Protein AF-A0A3R6J0U9-F1 (afdb_monomer_lite)

Structure (mmCIF, N/CA/C/O backbone):
data_AF-A0A3R6J0U9-F1
#
_entry.id   AF-A0A3R6J0U9-F1
#
loop_
_atom_site.group_PDB
_atom_site.id
_atom_site.type_symbol
_atom_site.label_atom_id
_atom_site.label_alt_id
_atom_site.label_comp_id
_atom_site.label_asym_id
_atom_site.label_entity_id
_atom_site.label_seq_id
_atom_site.pdbx_PDB_ins_code
_atom_site.Cartn_x
_atom_site.Cartn_y
_atom_site.Cartn_z
_atom_site.occupancy
_atom_site.B_iso_or_equiv
_atom_site.auth_seq_id
_atom_site.auth_comp_id
_atom_site.auth_asym_id
_atom_site.auth_atom_id
_atom_site.pdbx_PDB_model_num
ATOM 1 N N . MET A 1 1 ? -16.972 -3.229 -8.859 1.00 44.25 1 MET A N 1
ATOM 2 C CA . MET A 1 1 ? -17.682 -2.062 -8.278 1.00 44.25 1 MET A CA 1
ATOM 3 C C . MET A 1 1 ? -17.478 -0.786 -9.097 1.00 44.25 1 MET A C 1
ATOM 5 O O . MET A 1 1 ? -18.470 -0.113 -9.334 1.00 44.25 1 MET A O 1
ATOM 9 N N . SER A 1 2 ? -16.279 -0.508 -9.632 1.00 37.81 2 SER A N 1
ATOM 10 C CA . SER A 1 2 ? -16.038 0.587 -10.601 1.00 37.81 2 SER A CA 1
ATOM 11 C C . SER A 1 2 ? -16.899 0.498 -11.873 1.00 37.81 2 SER A C 1
ATOM 13 O O . SER A 1 2 ? -17.397 1.506 -12.358 1.00 37.81 2 SER A O 1
ATOM 15 N N . GLN A 1 3 ? -17.166 -0.720 -12.356 1.00 34.78 3 GLN A N 1
ATOM 16 C CA . GLN A 1 3 ? -18.045 -0.988 -13.507 1.00 34.78 3 GLN A CA 1
ATOM 17 C C . GLN A 1 3 ? -19.517 -0.573 -13.308 1.00 34.78 3 GLN A C 1
ATOM 19 O O . GLN A 1 3 ? -20.254 -0.496 -14.283 1.00 34.78 3 GLN A O 1
ATOM 24 N N . PHE A 1 4 ? -19.950 -0.288 -12.074 1.00 48.56 4 PHE A N 1
ATOM 25 C CA . PHE A 1 4 ? -21.315 0.166 -11.771 1.00 48.56 4 PHE A CA 1
ATOM 26 C C . PHE A 1 4 ? -21.389 1.665 -11.437 1.00 48.56 4 PHE A C 1
ATOM 28 O O . PHE A 1 4 ? -22.401 2.120 -10.913 1.00 48.56 4 PHE A O 1
ATOM 35 N N . GLY A 1 5 ? -20.322 2.436 -11.683 1.00 40.81 5 GLY A N 1
ATOM 36 C CA . GLY A 1 5 ? -20.310 3.887 -11.447 1.00 40.81 5 GLY A CA 1
ATOM 37 C C . GLY A 1 5 ? -20.308 4.308 -9.972 1.00 40.81 5 GLY A C 1
ATOM 38 O O . GLY A 1 5 ? -20.318 5.501 -9.674 1.00 40.81 5 GLY A O 1
ATOM 39 N N . TYR A 1 6 ? -20.249 3.358 -9.035 1.00 47.09 6 TYR A N 1
ATOM 40 C CA . TYR A 1 6 ? -19.996 3.647 -7.628 1.00 47.09 6 TYR A CA 1
ATOM 41 C C . TYR A 1 6 ? -18.494 3.844 -7.428 1.00 47.09 6 TYR A C 1
ATOM 43 O O . TYR A 1 6 ? -17.765 2.897 -7.129 1.00 47.09 6 TYR A O 1
ATOM 51 N N . ASN A 1 7 ? -18.030 5.080 -7.608 1.00 56.06 7 ASN A N 1
ATOM 52 C CA . ASN A 1 7 ? -16.741 5.487 -7.068 1.00 56.06 7 ASN A CA 1
ATOM 53 C C . ASN A 1 7 ? -16.866 5.507 -5.548 1.00 56.06 7 ASN A C 1
ATOM 55 O O . ASN A 1 7 ? -17.702 6.221 -4.991 1.00 56.06 7 ASN A O 1
ATOM 59 N N . ASP A 1 8 ? -16.060 4.682 -4.891 1.00 60.03 8 ASP A N 1
ATOM 60 C CA . ASP A 1 8 ? -15.949 4.674 -3.444 1.00 60.03 8 ASP A CA 1
ATOM 61 C C . ASP A 1 8 ? -15.579 6.090 -2.986 1.00 60.03 8 ASP A C 1
ATOM 63 O O . ASP A 1 8 ? -14.546 6.630 -3.390 1.00 60.03 8 ASP A O 1
ATOM 67 N N . CYS A 1 9 ? -16.453 6.761 -2.232 1.00 76.31 9 CYS A N 1
ATOM 68 C CA . CYS A 1 9 ? -16.123 8.099 -1.763 1.00 76.31 9 CYS A CA 1
ATOM 69 C C . CYS A 1 9 ? -14.994 7.991 -0.732 1.00 76.31 9 CYS A C 1
ATOM 71 O O . CYS A 1 9 ? -14.941 7.039 0.049 1.00 76.31 9 CYS A O 1
ATOM 73 N N . LYS A 1 10 ? -14.096 8.980 -0.689 1.00 74.19 10 LYS A N 1
ATOM 74 C CA . LYS A 1 10 ? -12.968 8.986 0.257 1.00 74.19 10 LYS A CA 1
ATOM 75 C C . LYS A 1 10 ? -13.396 8.745 1.704 1.00 74.19 10 LYS A C 1
ATOM 77 O O . LYS A 1 10 ? -12.688 8.094 2.461 1.00 74.19 10 LYS A O 1
ATOM 82 N N . GLN A 1 11 ? -14.562 9.265 2.079 1.00 79.50 11 GLN A N 1
ATOM 83 C CA . GLN A 1 11 ? -15.136 9.093 3.407 1.00 79.50 11 GLN A CA 1
ATOM 84 C C . GLN A 1 11 ? -15.485 7.628 3.687 1.00 79.50 11 GLN A C 1
ATOM 86 O O . GLN A 1 11 ? -15.250 7.153 4.795 1.00 79.50 11 GLN A O 1
ATOM 91 N N . ARG A 1 12 ? -16.024 6.905 2.696 1.00 79.56 12 ARG A N 1
ATOM 92 C CA . ARG A 1 12 ? -16.327 5.478 2.828 1.00 79.56 12 ARG A CA 1
ATOM 93 C C . ARG A 1 12 ? -15.046 4.657 2.902 1.00 79.56 12 ARG A C 1
ATOM 95 O O . ARG A 1 12 ? -14.965 3.823 3.795 1.00 79.56 12 ARG A O 1
ATOM 102 N N . LEU A 1 13 ? -14.059 4.923 2.043 1.00 81.44 13 LEU A N 1
ATOM 103 C CA . LEU A 1 13 ? -12.762 4.238 2.095 1.00 81.44 13 LEU A CA 1
ATOM 104 C C . LEU A 1 13 ? -12.111 4.402 3.477 1.00 81.44 13 LEU A C 1
ATOM 106 O O . LEU A 1 13 ? -11.845 3.413 4.151 1.00 81.44 13 LEU A O 1
ATOM 110 N N . ALA A 1 14 ? -11.995 5.644 3.960 1.00 82.12 14 ALA A N 1
ATOM 111 C CA . ALA A 1 14 ? -11.441 5.931 5.282 1.00 82.12 14 ALA A CA 1
ATOM 112 C C . ALA A 1 14 ? -12.235 5.259 6.418 1.00 82.12 14 ALA A C 1
ATOM 114 O O . ALA A 1 14 ? -11.645 4.749 7.368 1.00 82.12 14 ALA A O 1
ATOM 115 N N . TYR A 1 15 ? -13.570 5.230 6.330 1.00 84.44 15 TYR A N 1
ATOM 116 C CA . TYR A 1 15 ? -14.406 4.527 7.304 1.00 84.44 15 TYR A CA 1
ATOM 117 C C . TYR A 1 15 ? -14.155 3.016 7.293 1.00 84.44 15 TYR A C 1
ATOM 119 O O . TYR A 1 15 ? -14.030 2.415 8.359 1.00 84.44 15 TYR A O 1
ATOM 127 N N . VAL A 1 16 ? -14.086 2.402 6.109 1.00 85.69 16 VAL A N 1
ATOM 128 C CA . VAL A 1 16 ? -13.837 0.964 5.956 1.00 85.69 16 VAL A CA 1
ATOM 129 C C . VAL A 1 16 ? -12.460 0.610 6.505 1.00 85.69 16 VAL A C 1
ATOM 131 O O . VAL A 1 16 ? -12.367 -0.300 7.325 1.00 85.69 16 VAL A O 1
ATOM 134 N N . ASP A 1 17 ? -11.420 1.357 6.144 1.00 85.62 17 ASP A N 1
ATOM 135 C CA . ASP A 1 17 ? -10.056 1.113 6.618 1.00 85.62 17 ASP A CA 1
ATOM 136 C C . ASP A 1 17 ? -9.948 1.279 8.137 1.00 85.62 17 ASP A C 1
ATOM 138 O O . ASP A 1 17 ? -9.367 0.434 8.824 1.00 85.62 17 ASP A O 1
ATOM 142 N N . PHE A 1 18 ? -10.579 2.316 8.696 1.00 88.38 18 PHE A N 1
ATOM 143 C CA . PHE A 1 18 ? -10.626 2.517 10.142 1.00 88.38 18 PHE A CA 1
ATOM 144 C C . PHE A 1 18 ? -11.424 1.415 10.854 1.00 88.38 18 PHE A C 1
ATOM 146 O O . PHE A 1 18 ? -11.027 0.950 11.920 1.00 88.38 18 PHE A O 1
ATOM 153 N N . PHE A 1 19 ? -12.534 0.952 10.272 1.00 86.56 19 PHE A N 1
ATOM 154 C CA . PHE A 1 19 ? -13.312 -0.162 10.813 1.00 86.56 19 PHE A CA 1
ATOM 155 C C . PHE A 1 19 ? -12.517 -1.472 10.784 1.00 86.56 19 PHE A C 1
ATOM 157 O O . PHE A 1 19 ? -12.511 -2.214 11.765 1.00 86.56 19 PHE A O 1
ATOM 164 N N . LEU A 1 20 ? -11.807 -1.755 9.692 1.00 87.94 20 LEU A N 1
ATOM 165 C CA . LEU A 1 20 ? -10.932 -2.922 9.593 1.00 87.94 20 LEU A CA 1
ATOM 166 C C . LEU A 1 20 ? -9.797 -2.848 10.618 1.00 87.94 20 LEU A C 1
ATOM 168 O O . LEU A 1 20 ? -9.537 -3.837 11.306 1.00 87.94 20 LEU A O 1
ATOM 172 N N . ALA A 1 21 ? -9.184 -1.676 10.795 1.00 89.94 21 ALA A N 1
ATOM 173 C CA . ALA A 1 21 ? -8.205 -1.438 11.850 1.00 89.94 21 ALA A CA 1
ATOM 174 C C . ALA A 1 21 ? -8.805 -1.655 13.250 1.00 89.94 21 ALA A C 1
ATOM 176 O O . ALA A 1 21 ? -8.177 -2.298 14.091 1.00 89.94 21 ALA A O 1
ATOM 177 N N . PHE A 1 22 ? -10.045 -1.211 13.489 1.00 89.31 22 PHE A N 1
ATOM 178 C CA . PHE A 1 22 ? -10.747 -1.431 14.756 1.00 89.31 22 PHE A CA 1
ATOM 179 C C . PHE A 1 22 ? -10.958 -2.921 15.011 1.00 89.31 22 PHE A C 1
ATOM 181 O O . PHE A 1 22 ? -10.690 -3.403 16.108 1.00 89.31 22 PHE A O 1
ATOM 188 N N . MET A 1 23 ? -11.395 -3.670 13.999 1.00 86.94 23 MET A N 1
ATOM 189 C CA . MET A 1 23 ? -11.595 -5.115 14.110 1.00 86.94 23 MET A CA 1
ATOM 190 C C . MET A 1 23 ? -10.267 -5.866 14.294 1.00 86.94 23 MET A C 1
ATOM 192 O O . MET A 1 23 ? -10.229 -6.873 15.001 1.00 86.94 23 MET A O 1
ATOM 196 N N . ASN A 1 24 ? -9.174 -5.384 13.696 1.00 88.06 24 ASN A N 1
ATOM 197 C CA . ASN A 1 24 ? -7.826 -5.914 13.916 1.00 88.06 24 ASN A CA 1
ATOM 198 C C . ASN A 1 24 ? -7.306 -5.617 15.325 1.00 88.06 24 ASN A C 1
ATOM 200 O O . ASN A 1 24 ? -6.656 -6.473 15.911 1.00 88.06 24 ASN A O 1
ATOM 204 N N . PHE A 1 25 ? -7.612 -4.448 15.889 1.00 90.19 25 PHE A N 1
ATOM 205 C CA . PHE A 1 25 ? -7.261 -4.116 17.268 1.00 90.19 25 PHE A CA 1
ATOM 206 C C . PHE A 1 25 ? -8.118 -4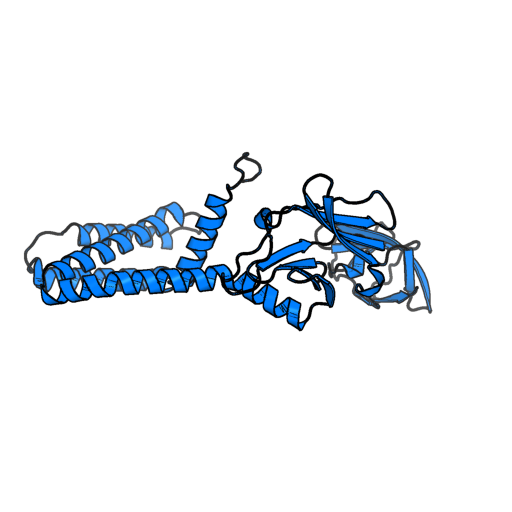.909 18.272 1.00 90.19 25 PHE A C 1
ATOM 208 O O . PHE A 1 25 ? -7.603 -5.568 19.175 1.00 90.19 25 PHE A O 1
ATOM 215 N N . MET A 1 26 ? -9.439 -4.923 18.079 1.00 86.25 26 MET A N 1
ATOM 216 C CA . MET A 1 26 ? -10.407 -5.632 18.919 1.00 86.25 26 MET A CA 1
ATOM 217 C C . MET A 1 26 ? -10.639 -7.070 18.439 1.00 86.25 26 MET A C 1
ATOM 219 O O . MET A 1 26 ? -11.776 -7.487 18.205 1.00 86.25 26 MET A O 1
ATOM 223 N N . ILE A 1 27 ? -9.563 -7.860 18.350 1.00 83.31 27 ILE A N 1
ATOM 224 C CA . ILE A 1 27 ? -9.590 -9.259 17.871 1.00 83.31 27 ILE A CA 1
ATOM 225 C C . ILE A 1 27 ? -10.647 -10.095 18.603 1.00 83.31 27 ILE A C 1
ATOM 227 O O . ILE A 1 27 ? -11.275 -10.960 18.004 1.00 83.31 27 ILE A O 1
ATOM 231 N N . ILE A 1 28 ? -10.905 -9.804 19.880 1.00 77.75 28 ILE A N 1
ATOM 232 C CA . ILE A 1 28 ? -11.935 -10.468 20.693 1.00 77.75 28 ILE A CA 1
ATOM 233 C C . ILE A 1 28 ? -13.314 -10.442 20.017 1.00 77.75 28 ILE A C 1
ATOM 235 O O . ILE A 1 28 ? -14.016 -11.452 20.033 1.00 77.75 28 ILE A O 1
ATOM 239 N N . PHE A 1 29 ? -13.693 -9.334 19.373 1.00 75.25 29 PHE A N 1
ATOM 240 C CA . PHE A 1 29 ? -14.966 -9.241 18.655 1.00 75.25 29 PHE A CA 1
ATOM 241 C C . PHE A 1 29 ? -14.975 -10.036 17.347 1.00 75.25 29 PHE A C 1
ATOM 243 O O . PHE A 1 29 ? -16.038 -10.249 16.782 1.00 75.25 29 PHE A O 1
ATOM 250 N N . ARG A 1 30 ? -13.832 -10.526 16.863 1.00 77.06 30 ARG A N 1
ATOM 251 C CA . ARG A 1 30 ? -13.755 -11.420 15.696 1.00 77.06 30 ARG A CA 1
ATOM 252 C C . ARG A 1 30 ? -13.889 -12.894 16.058 1.00 77.06 30 ARG A C 1
ATOM 254 O O . ARG A 1 30 ? -13.873 -13.721 15.156 1.00 77.06 30 ARG A O 1
ATOM 261 N N . ILE A 1 31 ? -13.994 -13.227 17.346 1.00 86.50 31 ILE A N 1
ATOM 262 C CA . ILE A 1 31 ? -14.001 -14.601 17.852 1.00 86.50 31 ILE A CA 1
ATOM 263 C C . ILE A 1 31 ? -15.428 -14.961 18.305 1.00 86.50 31 ILE A C 1
ATOM 265 O O . ILE A 1 31 ? -15.817 -14.647 19.435 1.00 86.50 31 ILE A O 1
ATOM 269 N N . PRO A 1 32 ? -16.236 -15.639 17.467 1.00 84.12 32 PRO A N 1
ATOM 270 C CA . PRO A 1 32 ? -17.671 -15.782 17.718 1.00 84.12 32 PRO A CA 1
ATOM 271 C C . PRO A 1 32 ? -17.976 -16.602 18.970 1.00 84.12 32 PRO A C 1
ATOM 273 O O . PRO A 1 32 ? -18.829 -16.221 19.767 1.00 84.12 32 PRO A O 1
ATOM 276 N N . TRP A 1 33 ? -17.249 -17.700 19.201 1.00 87.44 33 TRP A N 1
ATOM 277 C CA . TRP A 1 33 ? -17.447 -18.558 20.378 1.00 87.44 33 TRP A CA 1
ATOM 278 C C . TRP A 1 33 ? -17.155 -17.833 21.695 1.00 87.44 33 TRP A C 1
ATOM 280 O O . TRP A 1 33 ? -17.815 -18.093 22.704 1.00 87.44 33 TRP A O 1
ATOM 290 N N . LEU A 1 34 ? -16.213 -16.887 21.688 1.00 90.19 34 LEU A N 1
ATOM 291 C CA . LEU A 1 34 ? -15.934 -16.048 22.848 1.00 90.19 34 LEU A CA 1
ATOM 292 C C . LEU A 1 34 ? -17.112 -15.105 23.117 1.00 90.19 34 LEU A C 1
ATOM 294 O O . LEU A 1 34 ? -17.556 -15.007 24.258 1.00 90.19 34 LEU A O 1
ATOM 298 N N . MET A 1 35 ? -17.685 -14.491 22.077 1.00 91.44 35 MET A N 1
ATOM 299 C CA . MET A 1 35 ? -18.889 -13.661 22.212 1.00 91.44 35 MET A CA 1
ATOM 300 C C . MET A 1 35 ? -20.094 -14.466 22.710 1.00 91.44 35 MET A C 1
ATOM 302 O O . MET A 1 35 ? -20.782 -14.021 23.627 1.00 91.44 35 MET A O 1
ATOM 306 N N . PHE A 1 36 ? -20.320 -15.673 22.182 1.00 94.06 36 PHE A N 1
ATOM 307 C CA . PHE A 1 36 ? -21.360 -16.575 22.687 1.00 94.06 36 PHE A CA 1
ATOM 308 C C . PHE A 1 36 ? -21.157 -16.906 24.170 1.00 94.06 36 PHE A C 1
ATOM 310 O O . PHE A 1 36 ? -22.101 -16.823 24.954 1.00 94.06 36 PHE A O 1
ATOM 317 N N . THR A 1 37 ? -19.925 -17.227 24.570 1.00 93.56 37 THR A N 1
ATOM 318 C CA . THR A 1 37 ? -19.591 -17.545 25.966 1.00 93.56 37 THR A CA 1
ATOM 319 C C . THR A 1 37 ? -19.849 -16.352 26.886 1.00 93.56 37 THR A C 1
ATOM 321 O O . THR A 1 37 ? -20.503 -16.499 27.917 1.00 93.56 37 THR A O 1
ATOM 324 N N . VAL A 1 38 ? -19.392 -15.155 26.505 1.00 92.75 38 VAL A N 1
ATOM 325 C CA . VAL A 1 38 ? -19.599 -13.928 27.291 1.00 92.75 38 VAL A CA 1
ATOM 326 C C . VAL A 1 38 ? -21.087 -13.596 27.410 1.00 92.75 38 VAL A C 1
ATOM 328 O O . VAL A 1 38 ? -21.564 -13.334 28.514 1.00 92.75 38 VAL A O 1
ATOM 331 N N . ALA A 1 39 ? -21.837 -13.652 26.305 1.00 94.25 39 ALA A N 1
ATOM 332 C CA . ALA A 1 39 ? -23.277 -13.403 26.309 1.00 94.25 39 ALA A CA 1
ATOM 333 C C . ALA A 1 39 ? -24.018 -14.392 27.223 1.00 94.25 39 ALA A C 1
ATOM 335 O O . ALA A 1 39 ? -24.824 -13.970 28.052 1.00 94.25 39 ALA A O 1
ATOM 336 N N . LEU A 1 40 ? -23.700 -15.688 27.137 1.00 94.69 40 LEU A N 1
ATOM 337 C CA . LEU A 1 40 ? -24.304 -16.719 27.980 1.00 94.69 40 LEU A CA 1
ATOM 338 C C . LEU A 1 40 ? -24.013 -16.480 29.468 1.00 94.69 40 LEU A C 1
ATOM 340 O O . LEU A 1 40 ? -24.926 -16.532 30.290 1.00 94.69 40 LEU A O 1
ATOM 344 N N . VAL A 1 41 ? -22.762 -16.176 29.823 1.00 93.62 41 VAL A N 1
ATOM 345 C CA . VAL A 1 41 ? -22.376 -15.877 31.210 1.00 93.62 41 VAL A CA 1
ATOM 346 C C . VAL A 1 41 ? -23.138 -14.660 31.740 1.00 93.62 41 VAL A C 1
ATOM 348 O O . VAL A 1 41 ? -23.665 -14.710 32.853 1.00 93.62 41 VAL A O 1
ATOM 351 N N . LEU A 1 42 ? -23.258 -13.588 30.951 1.00 92.44 42 LEU A N 1
ATOM 352 C CA . LEU A 1 42 ? -24.012 -12.392 31.340 1.00 92.44 42 LEU A CA 1
ATOM 353 C C . LEU A 1 42 ? -25.506 -12.684 31.531 1.00 92.44 42 LEU A C 1
ATOM 355 O O . LEU A 1 42 ? -26.085 -12.231 32.520 1.00 92.44 42 LEU A O 1
ATOM 359 N N . ILE A 1 43 ? -26.111 -13.475 30.638 1.00 92.50 43 ILE A N 1
ATOM 360 C CA . ILE A 1 43 ? -27.510 -13.916 30.751 1.00 92.50 43 ILE A CA 1
ATOM 361 C C . ILE A 1 43 ? -27.718 -14.697 32.051 1.00 92.50 43 ILE A C 1
ATOM 363 O O . ILE A 1 43 ? -28.638 -14.394 32.813 1.00 92.50 43 ILE A O 1
ATOM 367 N N . LEU A 1 44 ? -26.840 -15.663 32.348 1.00 91.06 44 LEU A N 1
ATOM 368 C CA . LEU A 1 44 ? -26.920 -16.459 33.574 1.00 91.06 44 LEU A CA 1
ATOM 369 C C . LEU A 1 44 ? -26.785 -15.578 34.824 1.00 91.06 44 LEU A C 1
ATOM 371 O O . LEU A 1 44 ? -27.595 -15.693 35.745 1.00 91.06 44 LEU A O 1
ATOM 375 N N . ILE A 1 45 ? -25.814 -14.657 34.851 1.00 88.69 45 ILE A N 1
ATOM 376 C CA . ILE A 1 45 ? -25.631 -13.712 35.965 1.00 88.69 45 ILE A CA 1
ATOM 377 C C . ILE A 1 45 ? -26.894 -12.873 36.174 1.00 88.69 45 ILE A C 1
ATOM 379 O O . ILE A 1 45 ? -27.369 -12.757 37.306 1.00 88.69 45 ILE A O 1
ATOM 383 N N . TRP A 1 46 ? -27.444 -12.307 35.099 1.00 88.38 46 TRP A N 1
ATOM 384 C CA . TRP A 1 46 ? -28.656 -11.496 35.157 1.00 88.38 46 TRP A CA 1
ATOM 385 C C . TRP A 1 46 ? -29.854 -12.305 35.659 1.00 88.38 46 TRP A C 1
ATOM 387 O O . TRP A 1 46 ? -30.575 -11.849 36.549 1.00 88.38 46 TRP A O 1
ATOM 397 N N . ARG A 1 47 ? -30.037 -13.542 35.184 1.00 86.81 47 ARG A N 1
ATOM 398 C CA . ARG A 1 47 ? -31.165 -14.385 35.600 1.00 86.81 47 ARG A CA 1
ATOM 399 C C . ARG A 1 47 ? -31.082 -14.784 37.069 1.00 86.81 47 ARG A C 1
ATOM 401 O O . ARG A 1 47 ? -32.085 -14.728 37.777 1.00 86.81 47 ARG A O 1
ATOM 408 N N . PHE A 1 48 ? -29.892 -15.136 37.556 1.00 84.94 48 PHE A N 1
ATOM 409 C CA . PHE A 1 48 ? -29.720 -15.521 38.957 1.00 84.94 48 PHE A CA 1
ATOM 410 C C . PHE A 1 48 ? -29.756 -14.338 39.928 1.00 84.94 48 PHE A C 1
ATOM 412 O O . PHE A 1 48 ? -30.191 -14.526 41.063 1.00 84.94 48 PHE A O 1
ATOM 419 N N . LYS A 1 49 ? -29.320 -13.139 39.517 1.00 81.00 49 LYS A N 1
ATOM 420 C CA . LYS A 1 49 ? -29.270 -11.961 40.402 1.00 81.00 49 LYS A CA 1
ATOM 421 C C . LYS A 1 49 ? -30.474 -11.026 40.300 1.00 81.00 49 LYS A C 1
ATOM 423 O O . LYS A 1 49 ? -30.762 -10.348 41.281 1.00 81.00 49 LYS A O 1
ATOM 428 N N . CYS A 1 50 ? -31.127 -10.931 39.142 1.00 76.38 50 CYS A N 1
ATOM 429 C CA . CYS A 1 50 ? -32.103 -9.873 38.861 1.00 76.38 50 CYS A CA 1
ATOM 430 C C . CYS A 1 50 ? -33.484 -10.389 38.439 1.00 76.38 50 CYS A C 1
ATOM 432 O O . CYS A 1 50 ? -34.465 -9.894 38.981 1.00 76.38 50 CYS A O 1
ATOM 434 N N . GLY A 1 51 ? -33.572 -11.347 37.509 1.00 67.06 51 GLY A N 1
ATOM 435 C CA . GLY A 1 51 ? -34.868 -11.857 37.015 1.00 67.06 51 GLY A CA 1
ATOM 436 C C . GLY A 1 51 ? -35.519 -12.912 37.920 1.00 67.06 51 GLY A C 1
ATOM 437 O O . GLY A 1 51 ? -36.727 -13.092 37.946 1.00 67.06 51 GLY A O 1
ATOM 438 N N . GLY A 1 52 ? -34.732 -13.623 38.728 1.00 63.22 52 GLY A N 1
ATOM 439 C CA . GLY A 1 52 ? -35.255 -14.722 39.536 1.00 63.22 52 GLY A CA 1
ATOM 440 C C . GLY A 1 52 ? -35.553 -15.980 38.704 1.00 63.22 52 GLY A C 1
ATOM 441 O O . GLY A 1 52 ? -35.819 -15.956 37.504 1.00 63.22 52 GLY A O 1
ATOM 442 N N . LYS A 1 53 ? -35.475 -17.149 39.349 1.00 61.00 53 LYS A N 1
ATOM 443 C CA . LYS A 1 53 ? -35.446 -18.456 38.658 1.00 61.00 53 LYS A CA 1
ATOM 444 C C . LYS A 1 53 ? -36.756 -18.865 37.961 1.00 61.00 53 LYS A C 1
ATOM 446 O O . LYS A 1 53 ? -36.745 -19.855 37.240 1.00 61.00 53 LYS A O 1
ATOM 451 N N . LYS A 1 54 ? -37.872 -18.167 38.200 1.00 60.84 54 LYS A N 1
ATOM 452 C CA . LYS A 1 54 ? -39.219 -18.562 37.739 1.00 60.84 54 LYS A CA 1
ATOM 453 C C . LYS A 1 54 ? -39.837 -17.622 36.696 1.00 60.84 54 LYS A C 1
ATOM 455 O O . LYS A 1 54 ? -40.995 -17.812 36.345 1.00 60.84 54 LYS A O 1
ATOM 460 N N . GLU A 1 55 ? -39.101 -16.626 36.209 1.00 69.12 55 GLU A N 1
ATOM 461 C CA . GLU A 1 55 ? -39.595 -15.768 35.127 1.00 69.12 55 GLU A CA 1
ATOM 462 C C . GLU A 1 55 ? -39.594 -16.493 33.775 1.00 69.12 55 GLU A C 1
ATOM 464 O O . GLU A 1 55 ? -38.788 -17.400 33.543 1.00 69.12 55 GLU A O 1
ATOM 469 N N . ASN A 1 56 ? -40.504 -16.078 32.888 1.00 80.00 56 ASN A N 1
ATOM 470 C CA . ASN A 1 56 ? -40.557 -16.515 31.492 1.00 80.00 56 ASN A CA 1
ATOM 471 C C . ASN A 1 56 ? -39.276 -16.120 30.733 1.00 80.00 56 ASN A C 1
ATOM 473 O O . ASN A 1 56 ? -38.486 -15.305 31.209 1.00 80.00 56 ASN A O 1
ATOM 477 N N . ILE A 1 57 ? -39.073 -16.702 29.545 1.00 82.44 57 ILE A N 1
ATOM 478 C CA . ILE A 1 57 ? -37.939 -16.368 28.668 1.00 82.44 57 ILE A CA 1
ATOM 479 C C . ILE A 1 57 ? -37.919 -14.858 28.413 1.00 82.44 57 ILE A C 1
ATOM 481 O O . ILE A 1 57 ? -38.918 -14.286 27.972 1.00 82.44 57 ILE A O 1
ATOM 485 N N . ASN A 1 58 ? -36.782 -14.222 28.689 1.00 85.69 58 ASN A N 1
ATOM 486 C CA . ASN A 1 58 ? -36.614 -12.789 28.469 1.00 85.69 58 ASN A CA 1
ATOM 487 C C . ASN A 1 58 ? -36.111 -12.489 27.042 1.00 85.69 58 ASN A C 1
ATOM 489 O O . ASN A 1 58 ? -35.722 -13.380 26.283 1.00 85.69 58 ASN A O 1
ATOM 493 N N . ILE A 1 59 ? -36.086 -11.206 26.672 1.00 89.06 59 ILE A N 1
ATOM 494 C CA . ILE A 1 59 ? -35.657 -10.782 25.332 1.00 89.06 59 ILE A CA 1
ATOM 495 C C . ILE A 1 59 ? -34.189 -11.124 25.033 1.00 89.06 59 ILE A C 1
ATOM 497 O O . ILE A 1 59 ? -33.859 -11.404 23.882 1.00 89.06 59 ILE A O 1
ATOM 501 N N . TYR A 1 60 ? -33.314 -11.148 26.043 1.00 91.00 60 TYR A N 1
ATOM 502 C CA . TYR A 1 60 ? -31.896 -11.478 25.874 1.00 91.00 60 TYR A CA 1
ATOM 503 C C . TYR A 1 60 ? -31.697 -12.954 25.534 1.00 91.00 60 TYR A C 1
ATOM 505 O O . TYR A 1 60 ? -30.934 -13.282 24.633 1.00 91.00 60 TYR A O 1
ATOM 513 N N . GLU A 1 61 ? -32.422 -13.840 26.210 1.00 91.81 61 GLU A N 1
ATOM 514 C CA . GLU A 1 61 ? -32.412 -15.286 25.992 1.00 91.81 61 GLU A CA 1
ATOM 515 C C . GLU A 1 61 ? -33.017 -15.657 24.645 1.00 91.81 61 GLU A C 1
ATOM 517 O O . GLU A 1 61 ? -32.441 -16.460 23.911 1.00 91.81 61 GLU A O 1
ATOM 522 N N . ALA A 1 62 ? -34.141 -15.029 24.287 1.00 93.00 62 ALA A N 1
ATOM 523 C CA . ALA A 1 62 ? -34.745 -15.200 22.972 1.00 93.00 62 ALA A CA 1
ATOM 524 C C . ALA A 1 62 ? -33.785 -14.736 21.864 1.00 93.00 62 ALA A C 1
ATOM 526 O O . ALA A 1 62 ? -33.540 -15.471 20.909 1.00 93.00 62 ALA A O 1
ATOM 527 N N . SER A 1 63 ? -33.176 -13.556 22.025 1.00 94.94 63 SER A N 1
ATOM 528 C CA . SER A 1 63 ? -32.203 -13.014 21.067 1.00 94.94 63 SER A CA 1
ATOM 529 C C . SER A 1 63 ? -30.941 -13.874 20.975 1.00 94.94 63 SER A C 1
ATOM 531 O O . SER A 1 63 ? -30.405 -14.054 19.885 1.00 94.94 63 SER A O 1
ATOM 533 N N . PHE A 1 64 ? -30.481 -14.446 22.092 1.00 95.69 64 PHE A N 1
ATOM 534 C CA . PHE A 1 64 ? -29.350 -15.372 22.119 1.00 95.69 64 PHE A CA 1
ATOM 535 C C . PHE A 1 64 ? -29.669 -16.665 21.366 1.00 95.69 64 PHE A C 1
ATOM 537 O O . PHE A 1 64 ? -28.868 -17.102 20.546 1.00 95.69 64 PHE A O 1
ATOM 544 N N . GLY A 1 65 ? -30.856 -17.241 21.579 1.00 94.75 65 GLY A N 1
ATOM 545 C CA . GLY A 1 65 ? -31.322 -18.397 20.813 1.00 94.75 65 GLY A CA 1
ATOM 546 C C . GLY A 1 65 ? -31.362 -18.106 19.312 1.00 94.75 65 GLY A C 1
ATOM 547 O O . GLY A 1 65 ? -30.826 -18.879 18.521 1.00 94.75 65 GLY A O 1
ATOM 548 N N . ILE A 1 66 ? -31.911 -16.951 18.920 1.00 94.44 66 ILE A N 1
ATOM 549 C CA . ILE A 1 66 ? -31.920 -16.494 17.522 1.00 94.44 66 ILE A CA 1
ATOM 550 C C . ILE A 1 66 ? -30.488 -16.375 16.976 1.00 94.44 66 ILE A C 1
ATOM 552 O O . ILE A 1 66 ? -30.216 -16.872 15.885 1.00 94.44 66 ILE A O 1
ATOM 556 N N . ALA A 1 67 ? -29.558 -15.784 17.732 1.00 94.12 67 ALA A N 1
ATOM 557 C CA . ALA A 1 67 ? -28.154 -15.683 17.334 1.00 94.12 67 ALA A CA 1
ATOM 558 C C . ALA A 1 67 ? -27.509 -17.066 17.125 1.00 94.12 67 ALA A C 1
ATOM 560 O O . ALA A 1 67 ? -26.853 -17.286 16.109 1.00 94.12 67 ALA A O 1
ATOM 561 N N . VAL A 1 68 ? -27.757 -18.030 18.021 1.00 94.38 68 VAL A N 1
ATOM 562 C CA . VAL A 1 68 ? -27.276 -19.416 17.870 1.00 94.38 68 VAL A CA 1
ATOM 563 C C . VAL A 1 68 ? -27.801 -20.045 16.578 1.00 94.38 68 VAL A C 1
ATOM 565 O O . VAL A 1 68 ? -27.025 -20.666 15.856 1.00 94.38 68 VAL A O 1
ATOM 568 N N . PHE A 1 69 ? -29.081 -19.856 16.243 1.00 93.00 69 PHE A N 1
ATOM 569 C CA . PHE A 1 69 ? -29.642 -20.378 14.993 1.00 93.00 69 PHE A CA 1
ATOM 570 C C . PHE A 1 69 ? -29.044 -19.710 13.753 1.00 93.00 69 PHE A C 1
ATOM 572 O O . PHE A 1 69 ? -28.705 -20.411 12.801 1.00 93.00 69 PHE A O 1
ATOM 579 N N . TYR A 1 70 ? -28.859 -18.387 13.767 1.00 91.56 70 TYR A N 1
ATOM 580 C CA . TYR A 1 70 ? -28.184 -17.674 12.679 1.00 91.56 70 TYR A CA 1
ATOM 581 C C . TYR A 1 70 ? -26.751 -18.184 12.481 1.00 91.56 70 TYR A C 1
ATOM 583 O O . TYR A 1 70 ? -26.360 -18.501 11.361 1.00 91.56 70 TYR A O 1
ATOM 591 N N . TYR A 1 71 ? -25.979 -18.343 13.556 1.00 89.69 71 TYR A N 1
ATOM 592 C CA . TYR A 1 71 ? -24.610 -18.848 13.458 1.00 89.69 71 TYR A CA 1
ATOM 593 C C . TYR A 1 71 ? -24.540 -20.330 13.070 1.00 89.69 71 TYR A C 1
ATOM 595 O O . TYR A 1 71 ? -23.685 -20.726 12.282 1.00 89.69 71 TYR A O 1
ATOM 603 N N . GLY A 1 72 ? -25.463 -21.157 13.564 1.00 88.81 72 GLY A N 1
ATOM 604 C CA . GLY A 1 72 ? -25.595 -22.549 13.139 1.00 88.81 72 GLY A CA 1
ATOM 605 C C . GLY A 1 72 ? -25.905 -22.657 11.645 1.00 88.81 72 GLY A C 1
ATOM 606 O O . GLY A 1 72 ? -25.262 -23.429 10.939 1.00 88.81 72 GLY A O 1
ATOM 607 N N . ALA A 1 73 ? -26.818 -21.824 11.136 1.00 86.94 73 ALA A N 1
ATOM 608 C CA . ALA A 1 73 ? -27.108 -21.738 9.707 1.00 86.94 73 ALA A CA 1
ATOM 609 C C . ALA A 1 73 ? -25.895 -21.262 8.892 1.00 86.94 73 ALA A C 1
ATOM 611 O O . ALA A 1 73 ? -25.706 -21.725 7.772 1.00 86.94 73 ALA A O 1
ATOM 612 N N . TYR A 1 74 ? -25.062 -20.375 9.442 1.00 86.88 74 TYR A N 1
ATOM 613 C CA . TYR A 1 74 ? -23.792 -19.998 8.823 1.00 86.88 74 TYR A CA 1
ATOM 614 C C . TYR A 1 74 ? -22.829 -21.190 8.713 1.00 86.88 74 TYR A C 1
ATOM 616 O O . TYR A 1 74 ? -22.320 -21.438 7.628 1.00 86.88 74 TYR A O 1
ATOM 624 N N . ILE A 1 75 ? -22.628 -21.962 9.789 1.00 85.62 75 ILE A N 1
ATOM 625 C CA . ILE A 1 75 ? -21.723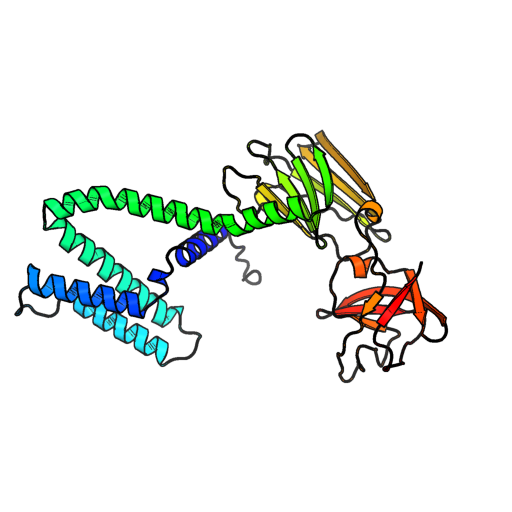 -23.129 9.784 1.00 85.62 75 ILE A CA 1
ATOM 626 C C . ILE A 1 75 ? -22.191 -24.215 8.805 1.00 85.62 75 ILE A C 1
ATOM 628 O O . ILE A 1 75 ? -21.372 -24.879 8.175 1.00 85.62 75 ILE A O 1
ATOM 632 N N . LEU A 1 76 ? -23.504 -24.423 8.697 1.00 85.25 76 LEU A N 1
ATOM 633 C CA . LEU A 1 76 ? -24.079 -25.472 7.853 1.00 85.25 76 LEU A CA 1
ATOM 634 C C . LEU A 1 76 ? -24.083 -25.123 6.354 1.00 85.25 76 LEU A C 1
ATOM 636 O O . LEU A 1 76 ? -24.307 -26.014 5.538 1.00 85.25 76 LEU A O 1
ATOM 640 N N . ASN A 1 77 ? -23.853 -23.860 5.980 1.00 80.00 77 ASN A N 1
ATOM 641 C CA . ASN A 1 77 ? -23.897 -23.388 4.594 1.00 80.00 77 ASN A CA 1
ATOM 642 C C . ASN A 1 77 ? -22.510 -22.940 4.089 1.00 80.00 77 ASN A C 1
ATOM 644 O O . ASN A 1 77 ? -21.611 -22.623 4.860 1.00 80.00 77 ASN A O 1
ATOM 648 N N . THR A 1 78 ? -22.321 -22.895 2.767 1.00 62.59 78 THR A N 1
ATOM 649 C CA . THR A 1 78 ? -21.046 -22.516 2.125 1.00 62.59 78 THR A CA 1
ATOM 650 C C . THR A 1 78 ? -20.779 -20.998 2.124 1.00 62.59 78 THR A C 1
ATOM 652 O O . THR A 1 78 ? -21.692 -20.194 2.276 1.00 62.59 78 THR A O 1
ATOM 655 N N . GLN A 1 79 ? -19.516 -20.604 1.906 1.00 56.84 79 GLN A N 1
ATOM 656 C CA . GLN A 1 79 ? -18.881 -19.290 2.168 1.00 56.84 79 GLN A CA 1
ATOM 657 C C . GLN A 1 79 ? -19.595 -17.988 1.723 1.00 56.84 79 GLN A C 1
ATOM 659 O O . GLN A 1 79 ? -19.237 -16.918 2.200 1.00 56.84 79 GLN A O 1
ATOM 664 N N . SER A 1 80 ? -20.617 -18.011 0.863 1.00 60.34 80 SER A N 1
ATOM 665 C CA . SER A 1 80 ? -21.271 -16.784 0.366 1.00 60.34 80 SER A CA 1
ATOM 666 C C . SER A 1 80 ? -22.337 -16.185 1.300 1.00 60.34 80 SER A C 1
ATOM 668 O O . SER A 1 80 ? -22.955 -15.174 0.960 1.00 60.34 80 SER A O 1
ATOM 670 N N . PHE A 1 81 ? -22.563 -16.765 2.484 1.00 66.12 81 PHE A N 1
ATOM 671 C CA . PHE A 1 81 ? -23.632 -16.340 3.396 1.00 66.12 81 PHE A CA 1
ATOM 672 C C . PHE A 1 81 ? -23.177 -15.596 4.657 1.00 66.12 81 PHE A C 1
ATOM 674 O O . PHE A 1 81 ? -23.991 -15.375 5.559 1.00 66.12 81 PHE A O 1
ATOM 681 N N . GLU A 1 82 ? -21.922 -15.154 4.726 1.00 67.56 82 GLU A N 1
ATOM 682 C CA . GLU A 1 82 ? -21.412 -14.374 5.862 1.00 67.56 82 GLU A CA 1
ATOM 683 C C . GLU A 1 82 ? -22.333 -13.180 6.185 1.00 67.56 82 GLU A C 1
ATOM 685 O O . GLU A 1 82 ? -22.836 -13.053 7.303 1.00 67.56 82 GLU A O 1
ATOM 690 N N . PHE A 1 83 ? -22.688 -12.368 5.184 1.00 69.69 83 PHE A N 1
ATOM 691 C CA . PHE A 1 83 ? -23.605 -11.225 5.341 1.00 69.69 83 PHE A CA 1
ATOM 692 C C . PHE A 1 83 ? -25.018 -11.595 5.785 1.00 69.69 83 PHE A C 1
ATOM 694 O O . PHE A 1 83 ? -25.681 -10.797 6.446 1.00 69.69 83 PHE A O 1
ATOM 701 N N . ARG A 1 84 ? -25.490 -12.795 5.443 1.00 76.38 84 ARG A N 1
ATOM 702 C CA . ARG A 1 84 ? -26.867 -13.211 5.718 1.00 76.38 84 ARG A CA 1
ATOM 703 C C . ARG A 1 84 ? -27.022 -13.878 7.080 1.00 76.38 84 ARG A C 1
ATOM 705 O O . ARG A 1 84 ? -28.082 -13.749 7.685 1.00 76.38 84 ARG A O 1
ATOM 712 N N . TYR A 1 85 ? -26.005 -14.596 7.547 1.00 81.00 85 TYR A N 1
ATOM 713 C CA . TYR A 1 85 ? -26.125 -15.442 8.734 1.00 81.00 85 TYR A CA 1
ATOM 714 C C . TYR A 1 85 ? -25.087 -15.122 9.812 1.00 81.00 85 TYR A C 1
ATOM 716 O O . TYR A 1 85 ? -25.440 -15.027 10.988 1.00 81.00 85 TYR A O 1
ATOM 724 N N . TYR A 1 86 ? -23.834 -14.863 9.430 1.00 84.06 86 TYR A N 1
ATOM 725 C CA . TYR A 1 86 ? -22.782 -14.533 10.391 1.00 84.06 86 TYR A CA 1
ATOM 726 C C . TYR A 1 86 ? -22.985 -13.143 11.009 1.00 84.06 86 TYR A C 1
ATOM 728 O O . TYR A 1 86 ? -23.083 -13.019 12.232 1.00 84.06 86 TYR A O 1
ATOM 736 N N . PHE A 1 87 ? -23.108 -12.102 10.179 1.00 83.50 87 PHE A N 1
ATOM 737 C CA . PHE A 1 87 ? -23.226 -10.722 10.665 1.00 83.50 87 PHE A CA 1
ATOM 738 C C . PHE A 1 87 ? -24.459 -10.483 11.555 1.00 83.50 87 PHE A C 1
ATOM 740 O O . PHE A 1 87 ? -24.299 -9.848 12.600 1.00 83.50 87 PHE A O 1
ATOM 747 N N . PRO A 1 88 ? -25.663 -11.005 11.238 1.00 88.88 88 PRO A N 1
ATOM 748 C CA . PRO A 1 88 ? -26.813 -10.870 12.132 1.00 88.88 88 PRO A CA 1
ATOM 749 C C . PRO A 1 88 ? -26.611 -11.547 13.490 1.00 88.88 88 PRO A C 1
ATOM 751 O O . PRO A 1 88 ? -26.919 -10.941 14.515 1.00 88.88 88 PRO A O 1
ATOM 754 N N . SER A 1 89 ? -26.043 -12.761 13.525 1.00 91.12 89 SER A N 1
ATOM 755 C CA . SER A 1 89 ? -25.700 -13.422 14.793 1.00 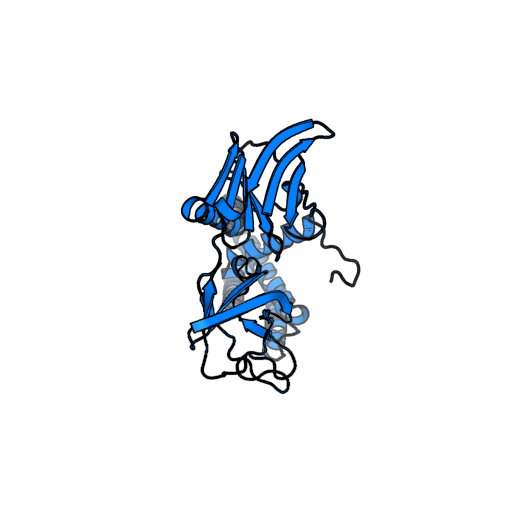91.12 89 SER A CA 1
ATOM 756 C C . SER A 1 89 ? -24.719 -12.582 15.604 1.00 91.12 89 SER A C 1
ATOM 758 O O . SER A 1 89 ? -24.914 -12.356 16.797 1.00 91.12 89 SER A O 1
ATOM 760 N N . TRP A 1 90 ? -23.653 -12.120 14.955 1.00 89.25 90 TRP A N 1
ATOM 761 C CA . TRP A 1 90 ? -22.615 -11.317 15.582 1.00 89.25 90 TRP A CA 1
ATOM 762 C C . TRP A 1 90 ? -23.170 -10.013 16.173 1.00 89.25 90 TRP A C 1
ATOM 764 O O . TRP A 1 90 ? -22.900 -9.691 17.331 1.00 89.25 90 TRP A O 1
ATOM 774 N N . LEU A 1 91 ? -24.014 -9.306 15.415 1.00 89.44 91 LEU A N 1
ATOM 775 C CA . LEU A 1 91 ? -24.656 -8.071 15.859 1.00 89.44 91 LEU A CA 1
ATOM 776 C C . LEU A 1 91 ? -25.585 -8.318 17.055 1.00 89.44 91 LEU A C 1
ATOM 778 O O . LEU A 1 91 ? -25.554 -7.555 18.021 1.00 89.44 91 LEU A O 1
ATOM 782 N N . LEU A 1 92 ? -26.381 -9.392 17.027 1.00 92.81 92 LEU A N 1
ATOM 783 C CA . LEU A 1 92 ? -27.242 -9.763 18.153 1.00 92.81 92 LEU A CA 1
ATOM 784 C C . LEU A 1 92 ? -26.423 -10.028 19.417 1.00 92.81 92 LEU A C 1
ATOM 786 O O . LEU A 1 92 ? -26.754 -9.499 20.477 1.00 92.81 92 LEU A O 1
ATOM 790 N N . LEU A 1 93 ? -25.329 -10.786 19.313 1.00 93.38 93 LEU A N 1
ATOM 791 C CA . LEU A 1 93 ? -24.432 -11.029 20.444 1.00 93.38 93 LEU A CA 1
ATOM 792 C C . LEU A 1 93 ? -23.842 -9.729 20.992 1.00 93.38 93 LEU A C 1
ATOM 794 O O . LEU A 1 93 ? -23.829 -9.536 22.207 1.00 93.38 93 LEU A O 1
ATOM 798 N N . PHE A 1 94 ? -23.405 -8.822 20.117 1.00 90.00 94 PHE A N 1
ATOM 799 C CA . PHE A 1 94 ? -22.894 -7.516 20.528 1.00 90.00 94 PHE A CA 1
ATOM 800 C C . PHE A 1 94 ? -23.946 -6.714 21.309 1.00 90.00 94 PHE A C 1
ATOM 802 O O . PHE A 1 94 ? -23.664 -6.222 22.403 1.00 90.00 94 PHE A O 1
ATOM 809 N N . LEU A 1 95 ? -25.180 -6.640 20.797 1.00 91.69 95 LEU A N 1
ATOM 810 C CA . LEU A 1 95 ? -26.285 -5.934 21.450 1.00 91.69 95 LEU A CA 1
ATOM 811 C C . LEU A 1 95 ? -26.652 -6.555 22.803 1.00 91.69 95 LEU A C 1
ATOM 813 O O . LEU A 1 95 ? -26.861 -5.822 23.771 1.00 91.69 95 LEU A O 1
ATOM 817 N N . ILE A 1 96 ? -26.695 -7.888 22.898 1.00 93.31 96 ILE A N 1
ATOM 818 C CA . ILE A 1 96 ? -26.963 -8.610 24.152 1.00 93.31 96 ILE A CA 1
ATOM 819 C C . ILE A 1 96 ? -25.886 -8.286 25.187 1.00 93.31 96 ILE A C 1
ATOM 821 O O . ILE A 1 96 ? -26.210 -7.872 26.298 1.00 93.31 96 ILE A O 1
ATOM 825 N N . ILE A 1 97 ? -24.609 -8.432 24.823 1.00 91.88 97 ILE A N 1
ATOM 826 C CA . ILE A 1 97 ? -23.482 -8.183 25.729 1.00 91.88 97 ILE A CA 1
ATOM 827 C C . ILE A 1 97 ? -23.503 -6.734 26.210 1.00 91.88 97 ILE A C 1
ATOM 829 O O . ILE A 1 97 ? -23.421 -6.491 27.415 1.00 91.88 97 ILE A O 1
ATOM 833 N N . PHE A 1 98 ? -23.643 -5.775 25.291 1.00 89.25 98 PHE A N 1
ATOM 834 C CA . PHE A 1 98 ? -23.633 -4.353 25.621 1.00 89.25 98 PHE A CA 1
ATOM 835 C C . PHE A 1 98 ? -24.799 -3.971 26.542 1.00 89.25 98 PHE A C 1
ATOM 837 O O . PHE A 1 98 ? -24.592 -3.352 27.587 1.00 89.25 98 PHE A O 1
ATOM 844 N N . SER A 1 99 ? -26.020 -4.387 26.197 1.00 90.12 99 SER A N 1
ATOM 845 C CA . SER A 1 99 ? -27.223 -4.054 26.967 1.00 90.12 99 SER A CA 1
ATOM 846 C C . SER A 1 99 ? -27.254 -4.709 28.351 1.00 90.12 99 SER A C 1
ATOM 848 O O . SER A 1 99 ? -27.560 -4.026 29.328 1.00 90.12 99 SER A O 1
ATOM 850 N N . LEU A 1 100 ? -26.883 -5.990 28.471 1.00 89.88 100 LEU A N 1
ATOM 851 C CA . LEU A 1 100 ? -26.806 -6.675 29.767 1.00 89.88 100 LEU A CA 1
ATOM 852 C C . LEU A 1 100 ? -25.702 -6.107 30.652 1.00 89.88 100 LEU A C 1
ATOM 854 O O . LEU A 1 100 ? -25.912 -5.931 31.852 1.00 89.88 100 LEU A O 1
ATOM 858 N N . SER A 1 101 ? -24.540 -5.797 30.072 1.00 87.56 101 SER A N 1
ATOM 859 C CA . SER A 1 101 ? -23.444 -5.167 30.815 1.00 87.56 101 SER A CA 1
ATOM 860 C C . SER A 1 101 ? -23.891 -3.819 31.377 1.00 87.56 101 SER A C 1
ATOM 862 O O . SER A 1 101 ? -23.691 -3.551 32.561 1.00 87.56 101 SER A O 1
ATOM 864 N N . ALA A 1 102 ? -24.574 -3.007 30.562 1.00 85.06 102 ALA A N 1
ATOM 865 C CA . ALA A 1 102 ? -25.146 -1.745 31.008 1.00 85.06 102 ALA A CA 1
ATOM 866 C C . ALA A 1 102 ? -26.179 -1.950 32.132 1.00 85.06 102 ALA A C 1
ATOM 868 O O . ALA A 1 102 ? -26.033 -1.343 33.193 1.00 85.06 102 ALA A O 1
ATOM 869 N N . ASP A 1 103 ? -27.181 -2.823 31.957 1.00 85.31 103 ASP A N 1
ATOM 870 C CA . ASP A 1 103 ? -28.231 -3.049 32.968 1.00 85.31 103 ASP A CA 1
ATOM 871 C C . ASP A 1 103 ? -27.641 -3.522 34.312 1.00 85.31 103 ASP A C 1
ATOM 873 O O . ASP A 1 103 ? -27.929 -2.955 35.371 1.00 85.31 103 ASP A O 1
ATOM 877 N N . LEU A 1 104 ? -26.726 -4.498 34.281 1.00 84.12 104 LEU A N 1
ATOM 878 C CA . LEU A 1 104 ? -26.056 -5.010 35.482 1.00 84.12 104 LEU A CA 1
ATOM 879 C C . LEU A 1 104 ? -25.230 -3.930 36.196 1.00 84.12 104 LEU A C 1
ATOM 881 O O . LEU A 1 104 ? -25.261 -3.838 37.428 1.00 84.12 104 LEU A O 1
ATOM 885 N N . CYS A 1 105 ? -24.509 -3.095 35.446 1.00 83.25 105 CYS A N 1
ATOM 886 C CA . CYS A 1 105 ? -23.700 -2.023 36.017 1.00 83.25 105 CYS A CA 1
ATOM 887 C C . CYS A 1 105 ? -24.553 -0.878 36.580 1.00 83.25 105 CYS A C 1
ATOM 889 O O . CYS A 1 105 ? -24.240 -0.365 37.655 1.00 83.25 105 CYS A O 1
ATOM 891 N N . PHE A 1 106 ? -25.641 -0.484 35.909 1.00 81.69 106 PHE A N 1
ATOM 892 C CA . PHE A 1 106 ? -26.470 0.650 36.331 1.00 81.69 106 PHE A CA 1
ATOM 893 C C . PHE A 1 106 ? -27.348 0.362 37.554 1.00 81.69 106 PHE A C 1
ATOM 895 O O . PHE A 1 106 ? -27.689 1.301 38.280 1.00 81.69 106 PHE A O 1
ATOM 902 N N . ARG A 1 107 ? -27.667 -0.907 37.834 1.00 81.31 107 ARG A N 1
ATOM 903 C CA . ARG A 1 107 ? -28.441 -1.310 39.023 1.00 81.31 107 ARG A CA 1
ATOM 904 C C . ARG A 1 107 ? -27.678 -1.161 40.339 1.00 81.31 107 ARG A C 1
ATOM 906 O O . ARG A 1 107 ? -28.289 -0.930 41.380 1.00 81.31 107 ARG A O 1
ATOM 913 N N . ASN A 1 108 ? -26.350 -1.265 40.322 1.00 80.56 108 ASN A N 1
ATOM 914 C CA . ASN A 1 108 ? -25.527 -1.128 41.523 1.00 80.56 108 ASN A CA 1
ATOM 915 C C . ASN A 1 108 ? -24.850 0.249 41.555 1.00 80.56 108 ASN A C 1
ATOM 917 O O . ASN A 1 108 ? -24.060 0.579 40.677 1.00 80.56 108 ASN A O 1
ATOM 921 N N . LYS A 1 109 ? -25.103 1.047 42.603 1.00 83.69 109 LYS A N 1
ATOM 922 C CA . LYS A 1 109 ? -24.557 2.413 42.740 1.00 83.69 109 LYS A CA 1
ATOM 923 C C . LYS A 1 109 ? -23.027 2.477 42.640 1.00 83.69 109 LYS A C 1
ATOM 925 O O . LYS A 1 109 ? -22.510 3.453 42.102 1.00 83.69 109 LYS A O 1
ATOM 930 N N . ILE A 1 110 ? -22.312 1.472 43.152 1.00 84.06 110 ILE A N 1
ATOM 931 C CA . ILE A 1 110 ? -20.843 1.419 43.096 1.00 84.06 110 ILE A CA 1
ATOM 932 C C . ILE A 1 110 ? -20.389 1.073 41.674 1.00 84.06 110 ILE A C 1
ATOM 934 O O . ILE A 1 110 ? -19.585 1.804 41.100 1.00 84.06 110 ILE A O 1
ATOM 938 N N . LEU A 1 111 ? -20.956 0.021 41.071 1.00 81.44 111 LEU A N 1
ATOM 939 C CA . LEU A 1 111 ? -20.618 -0.385 39.699 1.00 81.44 111 LEU A CA 1
ATOM 940 C C . LEU A 1 111 ? -20.982 0.692 38.676 1.00 81.44 111 LEU A C 1
ATOM 942 O O . LEU A 1 111 ? -20.218 0.912 37.746 1.00 81.44 111 LEU A O 1
ATOM 946 N N . LYS A 1 112 ? -22.082 1.423 38.879 1.00 83.56 112 LYS A N 1
ATOM 947 C CA . LYS A 1 112 ? -22.468 2.571 38.055 1.00 83.56 112 LYS A CA 1
ATOM 948 C C . LYS A 1 112 ? -21.380 3.642 38.043 1.00 83.56 112 LYS A C 1
ATOM 950 O O . LYS A 1 112 ? -21.013 4.114 36.973 1.00 83.56 112 LYS A O 1
ATOM 955 N N . LYS A 1 113 ? -20.855 4.022 39.217 1.00 85.12 113 LYS A N 1
ATOM 956 C CA . LYS A 1 113 ? -19.761 5.004 39.318 1.00 85.12 113 LYS A CA 1
ATOM 957 C C . LYS A 1 113 ? -18.503 4.500 38.614 1.00 85.12 113 LYS A C 1
ATOM 959 O O . LYS A 1 113 ? -17.924 5.241 37.830 1.00 85.12 113 LYS A O 1
ATOM 964 N N . ILE A 1 114 ? -18.135 3.238 38.845 1.00 85.44 114 ILE A N 1
ATOM 965 C CA . ILE A 1 114 ? -16.988 2.606 38.182 1.00 85.44 114 ILE A CA 1
ATOM 966 C C . ILE A 1 114 ? -17.175 2.633 36.662 1.00 85.44 114 ILE A C 1
ATOM 968 O O . ILE A 1 114 ? -16.293 3.105 35.959 1.00 85.44 114 ILE A O 1
ATOM 972 N N . MET A 1 115 ? -18.330 2.204 36.152 1.00 82.19 115 MET A N 1
ATOM 973 C CA . MET A 1 115 ? -18.604 2.118 34.717 1.00 82.19 115 MET A CA 1
ATOM 974 C C . MET A 1 115 ? -18.586 3.493 34.035 1.00 82.19 115 MET A C 1
ATOM 976 O O . MET A 1 115 ? -18.039 3.616 32.944 1.00 82.19 115 MET A O 1
ATOM 980 N N . ILE A 1 116 ? -19.116 4.537 34.684 1.00 85.06 116 ILE A N 1
ATOM 981 C CA . ILE A 1 116 ? -19.048 5.917 34.171 1.00 85.06 116 ILE A CA 1
ATOM 982 C C . ILE A 1 116 ? -17.592 6.383 34.032 1.00 85.06 116 ILE A C 1
ATOM 984 O O . ILE A 1 116 ? -17.271 7.062 33.064 1.00 85.06 116 ILE A O 1
ATOM 988 N N . CYS A 1 117 ? -16.703 5.998 34.952 1.00 86.00 117 CYS A N 1
ATOM 989 C CA . CYS A 1 117 ? -15.273 6.300 34.844 1.00 86.00 117 CYS A CA 1
ATOM 990 C C . CYS A 1 117 ? -14.550 5.415 33.814 1.00 86.00 117 CYS A C 1
ATOM 992 O O . CYS A 1 117 ? -13.615 5.873 33.163 1.00 86.00 117 CYS A O 1
ATOM 994 N N . LEU A 1 118 ? -14.971 4.157 33.655 1.00 85.50 118 LEU A N 1
ATOM 995 C CA . LEU A 1 118 ? -14.313 3.167 32.796 1.00 85.50 118 LEU A CA 1
ATOM 996 C C . LEU A 1 118 ? -14.672 3.339 31.313 1.00 85.50 118 LEU A C 1
ATOM 998 O O . LEU A 1 118 ? -13.830 3.098 30.454 1.00 85.50 118 LEU A O 1
ATOM 1002 N N . LEU A 1 119 ? -15.889 3.792 30.998 1.00 85.12 119 LEU A N 1
ATOM 1003 C CA . LEU A 1 119 ? -16.350 3.997 29.620 1.00 85.12 119 LEU A CA 1
ATOM 1004 C C . LEU A 1 119 ? -15.467 4.973 28.818 1.00 85.12 119 LEU A C 1
ATOM 1006 O O . LEU A 1 119 ? -15.046 4.595 27.725 1.00 85.12 119 LEU A O 1
ATOM 1010 N N . PRO A 1 120 ? -15.123 6.175 29.327 1.00 90.00 120 PRO A N 1
ATOM 1011 C CA . PRO A 1 120 ? -14.184 7.065 28.649 1.00 90.00 120 PRO A CA 1
ATOM 1012 C C . PRO A 1 120 ? -12.818 6.416 28.428 1.00 90.00 120 PRO A C 1
ATOM 1014 O O . PRO A 1 120 ? -12.243 6.563 27.357 1.00 90.00 120 PRO A O 1
ATOM 1017 N N . ILE A 1 121 ? -12.318 5.657 29.410 1.00 89.88 121 ILE A N 1
ATOM 1018 C CA . ILE A 1 121 ? -11.025 4.969 29.306 1.00 89.88 121 ILE A CA 1
ATOM 1019 C C . ILE A 1 121 ? -11.074 3.926 28.187 1.00 89.88 121 ILE A C 1
ATOM 1021 O O . ILE A 1 121 ? -10.194 3.913 27.333 1.00 89.88 121 ILE A O 1
ATOM 1025 N N . LEU A 1 122 ? -12.117 3.091 28.139 1.00 87.94 122 LEU A N 1
ATOM 1026 C CA . LEU A 1 122 ? -12.292 2.102 27.072 1.00 87.94 122 LEU A CA 1
ATOM 1027 C C . LEU A 1 122 ? -12.453 2.758 25.703 1.00 87.94 122 LEU A C 1
ATOM 1029 O O . LEU A 1 122 ? -11.890 2.257 24.733 1.00 87.94 122 LEU A O 1
ATOM 1033 N N . ALA A 1 123 ? -13.185 3.871 25.619 1.00 88.69 123 ALA A N 1
ATOM 1034 C CA . ALA A 1 123 ? -13.340 4.622 24.379 1.00 88.69 123 ALA A CA 1
ATOM 1035 C C . ALA A 1 123 ? -11.992 5.172 23.890 1.00 88.69 123 ALA A C 1
ATOM 1037 O O . ALA A 1 123 ? -11.652 4.987 22.725 1.00 88.69 123 ALA A O 1
ATOM 1038 N N . ILE A 1 124 ? -11.193 5.766 24.785 1.00 92.44 124 ILE A N 1
ATOM 1039 C CA . ILE A 1 124 ? -9.852 6.276 24.471 1.00 92.44 124 ILE A CA 1
ATOM 1040 C C . ILE A 1 124 ? -8.921 5.134 24.055 1.00 92.44 124 ILE A C 1
ATOM 1042 O O . ILE A 1 124 ? -8.273 5.234 23.021 1.00 92.44 124 ILE A O 1
ATOM 1046 N N . VAL A 1 125 ? -8.876 4.031 24.810 1.00 92.00 125 VAL A N 1
ATOM 1047 C CA . VAL A 1 125 ? -8.032 2.867 24.484 1.00 92.00 125 VAL A CA 1
ATOM 1048 C C . VAL A 1 125 ? -8.427 2.267 23.135 1.00 92.00 125 VAL A C 1
ATOM 1050 O O . VAL A 1 125 ? -7.554 1.995 22.316 1.00 92.00 125 VAL A O 1
ATOM 1053 N N . SER A 1 126 ? -9.728 2.113 22.877 1.00 89.56 126 SER A N 1
ATOM 1054 C CA . SER A 1 126 ? -10.233 1.587 21.603 1.00 89.56 126 SER A CA 1
ATOM 1055 C C . SER A 1 126 ? -9.886 2.510 20.442 1.00 89.56 126 SER A C 1
ATOM 1057 O O . SER A 1 126 ? -9.433 2.038 19.402 1.00 89.56 126 SER A O 1
ATOM 1059 N N . PHE A 1 127 ? -10.053 3.821 20.622 1.00 91.31 127 PHE A N 1
ATOM 1060 C CA . PHE A 1 127 ? -9.728 4.812 19.604 1.00 91.31 127 PHE A CA 1
ATOM 1061 C C . PHE A 1 127 ? -8.224 4.855 19.315 1.00 91.31 127 PHE A C 1
ATOM 1063 O O . PHE A 1 127 ? -7.825 4.709 18.165 1.00 91.31 127 PHE A O 1
ATOM 1070 N N . CYS A 1 128 ? -7.383 4.984 20.345 1.00 91.94 128 CYS A N 1
ATOM 1071 C CA . CYS A 1 128 ? -5.928 5.027 20.199 1.00 91.94 128 CYS A CA 1
ATOM 1072 C C . CYS A 1 128 ? -5.364 3.722 19.622 1.00 91.94 128 CYS A C 1
ATOM 1074 O O . CYS A 1 128 ? -4.478 3.763 18.773 1.00 91.94 128 CYS A O 1
ATOM 1076 N N . GLY A 1 129 ? -5.884 2.571 20.055 1.00 92.44 129 GLY A N 1
ATOM 1077 C CA . GLY A 1 129 ? -5.480 1.265 19.539 1.00 92.44 129 GLY A CA 1
ATOM 1078 C C . GLY A 1 129 ? -5.850 1.070 18.072 1.00 92.44 129 GLY A C 1
ATOM 1079 O O . GLY A 1 129 ? -5.013 0.670 17.267 1.00 92.44 129 GLY A O 1
ATOM 1080 N N . THR A 1 130 ? -7.080 1.440 17.706 1.00 93.25 130 THR A N 1
ATOM 1081 C CA . THR A 1 130 ? -7.538 1.437 16.309 1.00 93.25 130 THR A CA 1
ATOM 1082 C C . THR A 1 130 ? -6.701 2.365 15.448 1.00 93.25 130 THR A C 1
ATOM 1084 O O . THR A 1 130 ? -6.264 1.979 14.370 1.00 93.25 130 THR A O 1
ATOM 1087 N N . TYR A 1 131 ? -6.456 3.582 15.934 1.00 93.38 131 TYR A N 1
ATOM 1088 C CA . TYR A 1 131 ? -5.632 4.560 15.241 1.00 93.38 131 TYR A CA 1
ATOM 1089 C C . TYR A 1 131 ? -4.219 4.022 14.995 1.00 93.38 131 TYR A C 1
ATOM 1091 O O . TYR A 1 131 ? -3.716 4.138 13.884 1.00 93.38 131 TYR A O 1
ATOM 1099 N N . GLY A 1 132 ? -3.621 3.363 15.993 1.00 93.06 132 GLY A N 1
ATOM 1100 C CA . GLY A 1 132 ? -2.313 2.728 15.857 1.00 93.06 132 GLY A CA 1
ATOM 1101 C C . GLY A 1 132 ? -2.269 1.636 14.785 1.00 93.06 132 GLY A C 1
ATOM 1102 O O . GLY A 1 132 ? -1.311 1.590 14.022 1.00 93.06 132 GLY A O 1
ATOM 1103 N N . GLU A 1 133 ? -3.290 0.779 14.683 1.00 93.19 133 GLU A N 1
ATOM 1104 C CA . GLU A 1 133 ? -3.355 -0.228 13.609 1.00 93.19 133 GLU A CA 1
ATOM 1105 C C . GLU A 1 133 ? -3.652 0.398 12.237 1.00 93.19 133 GLU A C 1
ATOM 1107 O O . GLU A 1 133 ? -3.083 -0.037 11.238 1.00 93.19 133 GLU A O 1
ATOM 1112 N N . TYR A 1 134 ? -4.477 1.448 12.184 1.00 92.75 134 TYR A N 1
ATOM 1113 C CA . TYR A 1 134 ? -4.803 2.177 10.954 1.00 92.75 134 TYR A CA 1
ATOM 1114 C C . TYR A 1 134 ? -3.565 2.834 10.322 1.00 92.75 134 TYR A C 1
ATOM 1116 O O . TYR A 1 134 ? -3.389 2.780 9.108 1.00 92.75 134 TYR A O 1
ATOM 1124 N N . THR A 1 135 ? -2.676 3.415 11.132 1.00 94.69 135 THR A N 1
ATOM 1125 C CA . THR A 1 135 ? -1.486 4.137 10.646 1.00 94.69 135 THR A CA 1
ATOM 1126 C C . THR A 1 135 ? -0.230 3.278 10.518 1.00 94.69 135 THR A C 1
ATOM 1128 O O . THR A 1 135 ? 0.783 3.715 9.969 1.00 94.69 135 THR A O 1
ATOM 1131 N N . LYS A 1 136 ? -0.274 2.036 11.006 1.00 93.56 136 LYS A N 1
ATOM 1132 C CA . LYS A 1 136 ? 0.870 1.116 11.076 1.00 93.56 136 LYS A CA 1
ATOM 1133 C C . LYS A 1 136 ? 1.549 0.877 9.734 1.00 93.56 136 LYS A C 1
ATOM 1135 O O . LYS A 1 136 ? 2.772 0.785 9.676 1.00 93.56 136 LYS A O 1
ATOM 1140 N N . VAL A 1 137 ? 0.762 0.753 8.664 1.00 91.69 137 VAL A N 1
ATOM 1141 C CA . VAL A 1 137 ? 1.280 0.493 7.315 1.00 91.69 137 VAL A CA 1
ATOM 1142 C C . VAL A 1 137 ? 2.103 1.680 6.827 1.00 91.69 137 VAL A C 1
ATOM 1144 O O . VAL A 1 137 ? 3.266 1.495 6.478 1.00 91.69 137 VAL A O 1
ATOM 1147 N N . GLY A 1 138 ? 1.547 2.894 6.869 1.00 93.12 138 GLY A N 1
ATOM 1148 C CA . GLY A 1 138 ? 2.269 4.101 6.469 1.00 93.12 138 GLY A CA 1
ATOM 1149 C C . GLY A 1 138 ? 3.510 4.344 7.329 1.00 93.12 138 GLY A C 1
ATOM 1150 O O . GLY A 1 138 ? 4.584 4.620 6.801 1.00 93.12 138 GLY A O 1
ATOM 1151 N N . ASP A 1 139 ? 3.400 4.150 8.646 1.00 94.56 139 ASP A N 1
ATOM 1152 C CA . ASP A 1 139 ? 4.531 4.284 9.570 1.00 94.56 139 ASP A CA 1
ATOM 1153 C C . ASP A 1 139 ? 5.674 3.305 9.246 1.00 94.56 139 ASP A C 1
ATOM 1155 O O . ASP A 1 139 ? 6.852 3.660 9.354 1.00 94.56 139 ASP A O 1
ATOM 1159 N N . ASN A 1 140 ? 5.339 2.073 8.855 1.00 94.75 140 ASN A N 1
ATOM 1160 C CA . ASN A 1 140 ? 6.318 1.071 8.442 1.00 94.75 140 ASN A CA 1
ATOM 1161 C C . ASN A 1 140 ? 6.929 1.399 7.078 1.00 94.75 140 ASN A C 1
ATOM 1163 O O . ASN A 1 140 ? 8.135 1.232 6.925 1.00 94.75 140 ASN A O 1
ATOM 1167 N N . ILE A 1 141 ? 6.138 1.903 6.122 1.00 95.00 141 ILE A N 1
ATOM 1168 C CA . ILE A 1 141 ? 6.653 2.381 4.831 1.00 95.00 141 ILE A CA 1
ATOM 1169 C C . ILE A 1 141 ? 7.718 3.448 5.075 1.00 95.00 141 ILE A C 1
ATOM 1171 O O . ILE A 1 141 ? 8.849 3.266 4.639 1.00 95.00 141 ILE A O 1
ATOM 1175 N N . VAL A 1 142 ? 7.396 4.495 5.846 1.00 95.25 142 VAL A N 1
ATOM 1176 C CA . VAL A 1 142 ? 8.344 5.567 6.197 1.00 95.25 142 VAL A CA 1
ATOM 1177 C C . VAL A 1 142 ? 9.608 4.998 6.838 1.00 95.25 142 VAL A C 1
ATOM 1179 O O . VAL A 1 142 ? 10.715 5.383 6.482 1.00 95.25 142 VAL A O 1
ATOM 1182 N N . LYS A 1 143 ? 9.471 4.061 7.778 1.00 95.00 143 LYS A N 1
ATOM 1183 C CA . LYS A 1 143 ? 10.631 3.445 8.431 1.00 95.00 143 LYS A CA 1
ATOM 1184 C C . LYS A 1 143 ? 11.514 2.671 7.445 1.00 95.00 143 LYS A C 1
ATOM 1186 O O . LYS A 1 143 ? 12.736 2.752 7.552 1.00 95.00 143 LYS A O 1
ATOM 1191 N N . ASN A 1 144 ? 10.909 1.914 6.533 1.00 95.19 144 ASN A N 1
ATOM 1192 C CA . ASN A 1 144 ? 11.629 1.080 5.575 1.00 95.19 144 ASN A CA 1
ATOM 1193 C C . ASN A 1 144 ? 12.362 1.940 4.542 1.00 95.19 144 ASN A C 1
ATOM 1195 O O . ASN A 1 144 ? 13.562 1.762 4.355 1.00 95.19 144 ASN A O 1
ATOM 1199 N N . ILE A 1 145 ? 11.693 2.937 3.955 1.00 95.75 145 ILE A N 1
ATOM 1200 C CA . ILE A 1 145 ? 12.308 3.805 2.938 1.00 95.75 145 ILE A CA 1
ATOM 1201 C C . ILE A 1 145 ? 13.449 4.653 3.503 1.00 95.75 145 ILE A C 1
ATOM 1203 O O . ILE A 1 145 ? 14.454 4.826 2.828 1.00 95.75 145 ILE A O 1
ATOM 1207 N N . THR A 1 146 ? 13.366 5.115 4.755 1.00 93.12 146 THR A N 1
ATOM 1208 C CA . THR A 1 146 ? 14.473 5.868 5.373 1.00 93.12 146 THR A CA 1
ATOM 1209 C C . THR A 1 146 ? 15.689 4.981 5.660 1.00 93.12 146 THR A C 1
ATOM 1211 O O . THR A 1 146 ? 16.798 5.488 5.810 1.00 93.12 146 THR A O 1
ATOM 1214 N N . LYS A 1 147 ? 15.498 3.661 5.776 1.00 94.25 147 LYS A N 1
ATOM 1215 C CA . LYS A 1 147 ? 16.569 2.702 6.073 1.00 94.25 147 LYS A CA 1
ATOM 1216 C C . LYS A 1 147 ? 17.199 2.112 4.807 1.00 94.25 147 LYS A C 1
ATOM 1218 O O . LYS A 1 147 ? 18.408 1.907 4.787 1.00 94.25 147 LYS A O 1
ATOM 1223 N N . GLU A 1 148 ? 16.381 1.783 3.812 1.00 94.94 148 GLU A N 1
ATOM 1224 C CA . GLU A 1 148 ? 16.769 0.978 2.641 1.00 94.94 148 GLU A CA 1
ATOM 1225 C C . GLU A 1 148 ? 16.606 1.734 1.315 1.00 94.94 148 GLU A C 1
ATOM 1227 O O . GLU A 1 148 ? 17.205 1.348 0.317 1.00 94.94 148 GLU A O 1
ATOM 1232 N N . GLY A 1 149 ? 15.831 2.821 1.295 1.00 94.62 149 GLY A N 1
ATOM 1233 C CA . GLY A 1 149 ? 15.587 3.609 0.092 1.00 94.62 149 GLY A CA 1
ATOM 1234 C C . GLY A 1 149 ? 16.744 4.538 -0.271 1.00 94.62 149 GLY A C 1
ATOM 1235 O O . GLY A 1 149 ? 17.499 5.015 0.578 1.00 94.62 149 GLY A O 1
ATOM 1236 N N . THR A 1 150 ? 16.837 4.853 -1.559 1.00 96.12 150 THR A N 1
ATOM 1237 C CA . THR A 1 150 ? 17.793 5.830 -2.089 1.00 96.12 150 THR A CA 1
ATOM 1238 C C . THR A 1 150 ? 17.199 7.230 -1.983 1.00 96.12 150 THR A C 1
ATOM 1240 O O . THR A 1 150 ? 16.152 7.503 -2.570 1.00 96.12 150 THR A O 1
ATOM 1243 N N . LEU A 1 151 ? 17.844 8.131 -1.236 1.00 96.81 151 LEU A N 1
ATOM 1244 C CA . LEU A 1 151 ? 17.419 9.531 -1.140 1.00 96.81 151 LEU A CA 1
ATOM 1245 C C . LEU A 1 151 ? 17.720 10.262 -2.454 1.00 96.81 151 LEU A C 1
ATOM 1247 O O . LEU A 1 151 ? 18.878 10.424 -2.831 1.00 96.81 151 LEU A O 1
ATOM 1251 N N . LEU A 1 152 ? 16.674 10.738 -3.122 1.00 96.06 152 LEU A N 1
ATOM 1252 C CA . LEU A 1 152 ? 16.766 11.452 -4.392 1.00 96.06 152 LEU A CA 1
ATOM 1253 C C . LEU A 1 152 ? 16.791 12.973 -4.207 1.00 96.06 152 LEU A C 1
ATOM 1255 O O . LEU A 1 152 ? 17.495 13.694 -4.917 1.00 96.06 152 LEU A O 1
ATOM 1259 N N . CYS A 1 153 ? 16.001 13.482 -3.261 1.00 94.88 153 CYS A N 1
ATOM 1260 C CA . CYS A 1 153 ? 15.887 14.911 -3.002 1.00 94.88 153 CYS A CA 1
ATOM 1261 C C . CYS A 1 153 ? 15.597 15.182 -1.527 1.00 94.88 153 CYS A C 1
ATOM 1263 O O . CYS A 1 153 ? 14.743 14.528 -0.932 1.00 94.88 153 CYS A O 1
ATOM 1265 N N . GLU A 1 154 ? 16.271 16.188 -0.974 1.00 94.44 154 GLU A N 1
ATOM 1266 C CA . GLU A 1 154 ? 15.968 16.798 0.317 1.00 94.44 154 GLU A CA 1
ATOM 1267 C C . GLU A 1 154 ? 15.734 18.294 0.091 1.00 94.44 154 GLU A C 1
ATOM 1269 O O . GLU A 1 154 ? 16.608 19.005 -0.406 1.00 94.44 154 GLU A O 1
ATOM 1274 N N . ASN A 1 155 ? 14.541 18.771 0.441 1.00 90.06 155 ASN A N 1
ATOM 1275 C CA . ASN A 1 155 ? 14.185 20.181 0.380 1.00 90.06 155 ASN A CA 1
ATOM 1276 C C . ASN A 1 155 ? 13.420 20.601 1.641 1.00 90.06 155 ASN A C 1
ATOM 1278 O O . ASN A 1 155 ? 12.184 20.554 1.708 1.00 90.06 155 ASN A O 1
ATOM 1282 N N . GLY A 1 156 ? 14.174 21.022 2.657 1.00 89.06 156 GLY A N 1
ATOM 1283 C CA . GLY A 1 156 ? 13.639 21.480 3.935 1.00 89.06 156 GLY A CA 1
ATOM 1284 C C . GLY A 1 156 ? 12.869 20.376 4.657 1.00 89.06 156 GLY A C 1
ATOM 1285 O O . GLY A 1 156 ? 13.461 19.524 5.304 1.00 89.06 156 GLY A O 1
ATOM 1286 N N . LYS A 1 157 ? 11.536 20.412 4.571 1.00 91.12 157 LYS A N 1
ATOM 1287 C CA . LYS A 1 157 ? 10.645 19.414 5.188 1.00 91.12 157 LYS A CA 1
ATOM 1288 C C . LYS A 1 157 ? 10.145 18.336 4.223 1.00 91.12 157 LYS A C 1
ATOM 1290 O O . LYS A 1 157 ? 9.371 17.482 4.649 1.00 91.12 157 LYS A O 1
ATOM 1295 N N . ASN A 1 158 ? 10.548 18.392 2.957 1.00 92.44 158 ASN A N 1
ATOM 1296 C CA . ASN A 1 158 ? 10.133 17.453 1.921 1.00 92.44 158 ASN A CA 1
ATOM 1297 C C . ASN A 1 158 ? 11.320 16.578 1.525 1.00 92.44 158 ASN A C 1
ATOM 1299 O O . ASN A 1 158 ? 12.413 17.085 1.274 1.00 92.44 158 ASN A O 1
ATOM 1303 N N . TYR A 1 159 ? 11.081 15.279 1.428 1.00 95.81 159 TYR A N 1
ATOM 1304 C CA . TYR A 1 159 ? 12.066 14.282 1.042 1.00 95.81 159 TYR A CA 1
ATOM 1305 C C . TYR A 1 159 ? 11.472 13.392 -0.043 1.00 95.81 159 TYR A C 1
ATOM 1307 O O . TYR A 1 159 ? 10.291 13.052 0.010 1.00 95.81 159 TYR A O 1
ATOM 1315 N N . VAL A 1 160 ? 12.280 12.998 -1.021 1.00 97.00 160 VAL A N 1
ATOM 1316 C CA . VAL A 1 160 ? 11.866 12.051 -2.062 1.00 97.00 160 VAL A CA 1
ATOM 1317 C C . VAL A 1 160 ? 12.833 10.882 -2.071 1.00 97.00 160 VAL A C 1
ATOM 1319 O O . VAL A 1 160 ? 14.037 11.085 -2.224 1.00 97.00 160 VAL A O 1
ATOM 1322 N N . TYR A 1 161 ? 12.304 9.672 -1.905 1.00 97.75 161 TYR A N 1
ATOM 1323 C CA . TYR A 1 161 ? 13.067 8.425 -1.918 1.00 97.75 161 TYR A CA 1
ATOM 1324 C C . TYR A 1 161 ? 12.651 7.537 -3.089 1.00 97.75 161 TYR A C 1
ATOM 1326 O O . TYR A 1 161 ? 11.490 7.557 -3.497 1.00 97.75 161 TYR A O 1
ATOM 1334 N N . TYR A 1 162 ? 13.580 6.717 -3.572 1.00 96.19 162 TYR A N 1
ATOM 1335 C CA . TYR A 1 162 ? 13.318 5.597 -4.474 1.00 96.19 162 TYR A CA 1
ATOM 1336 C C . TYR A 1 162 ? 13.544 4.267 -3.756 1.00 96.19 162 TYR A C 1
ATOM 1338 O O . TYR A 1 162 ? 14.566 4.098 -3.085 1.00 96.19 162 TYR A O 1
ATOM 1346 N N . LEU A 1 163 ? 12.602 3.333 -3.898 1.00 94.75 163 LEU A N 1
ATOM 1347 C CA . LEU A 1 163 ? 12.745 1.946 -3.448 1.00 94.75 163 LEU A CA 1
ATOM 1348 C C . LEU A 1 163 ? 11.778 1.038 -4.226 1.00 94.75 163 LEU A C 1
ATOM 1350 O O . LEU A 1 163 ? 10.598 1.368 -4.336 1.00 94.75 163 LEU A O 1
ATOM 1354 N N . ASP A 1 164 ? 12.261 -0.098 -4.729 1.00 90.94 164 ASP A N 1
ATOM 1355 C CA . ASP A 1 164 ? 11.469 -1.154 -5.387 1.00 90.94 164 ASP A CA 1
ATOM 1356 C C . ASP A 1 164 ? 10.499 -0.630 -6.463 1.00 90.94 164 ASP A C 1
ATOM 1358 O O . ASP A 1 164 ? 9.285 -0.851 -6.409 1.00 90.94 164 ASP A O 1
ATOM 1362 N N . GLY A 1 165 ? 11.023 0.147 -7.416 1.00 91.69 165 GLY A N 1
ATOM 1363 C CA . GLY A 1 165 ? 10.242 0.698 -8.526 1.00 91.69 165 GLY A CA 1
ATOM 1364 C C . GLY A 1 165 ? 9.234 1.790 -8.142 1.00 91.69 165 GLY A C 1
ATOM 1365 O O . GLY A 1 165 ? 8.381 2.156 -8.952 1.00 91.69 165 GLY A O 1
ATOM 1366 N N . LYS A 1 166 ? 9.308 2.324 -6.917 1.00 95.69 166 LYS A N 1
ATOM 1367 C CA . LYS A 1 166 ? 8.391 3.350 -6.403 1.00 95.69 166 LYS A CA 1
ATOM 1368 C C . LYS A 1 166 ? 9.127 4.593 -5.936 1.00 95.69 166 LYS A C 1
ATOM 1370 O O . LYS A 1 166 ? 10.214 4.523 -5.363 1.00 95.69 166 LYS A O 1
ATOM 1375 N N . LEU A 1 167 ? 8.475 5.734 -6.131 1.00 97.00 167 LEU A N 1
ATOM 1376 C CA . LEU A 1 167 ? 8.855 7.021 -5.569 1.00 97.00 167 LEU A CA 1
ATOM 1377 C C . LEU A 1 167 ? 8.011 7.313 -4.328 1.00 97.00 167 LEU A C 1
ATOM 1379 O O . LEU A 1 167 ? 6.782 7.227 -4.351 1.00 97.00 167 LEU A O 1
ATOM 1383 N N . TYR A 1 168 ? 8.682 7.696 -3.248 1.00 97.50 168 TYR A N 1
ATOM 1384 C CA . TYR A 1 168 ? 8.065 8.005 -1.965 1.00 97.50 168 TYR A CA 1
ATOM 1385 C C . TYR A 1 168 ? 8.299 9.470 -1.630 1.00 97.50 168 TYR A C 1
ATOM 1387 O O . TYR A 1 168 ? 9.427 9.881 -1.359 1.00 97.50 168 TYR A O 1
ATOM 1395 N N . PHE A 1 169 ? 7.221 10.246 -1.617 1.00 96.56 169 PHE A N 1
ATOM 1396 C CA . PHE A 1 169 ? 7.229 11.653 -1.236 1.00 96.56 169 PHE A CA 1
ATOM 1397 C C . PHE A 1 169 ? 6.914 11.754 0.253 1.00 96.56 169 PHE A C 1
ATOM 1399 O O . PHE A 1 169 ? 5.775 11.545 0.678 1.00 96.56 169 PHE A O 1
ATOM 1406 N N . VAL A 1 170 ? 7.937 12.035 1.051 1.00 96.06 170 VAL A N 1
ATOM 1407 C CA . VAL A 1 170 ? 7.886 12.052 2.511 1.00 96.06 170 VAL A CA 1
ATOM 1408 C C . VAL A 1 170 ? 7.909 13.479 3.020 1.00 96.06 170 VAL A C 1
ATOM 1410 O O . VAL A 1 170 ? 8.791 14.266 2.685 1.00 96.06 170 VAL A O 1
ATOM 1413 N N . ASN A 1 171 ? 6.965 13.780 3.896 1.00 94.25 171 ASN A N 1
ATOM 1414 C CA . ASN A 1 171 ? 6.740 15.112 4.416 1.00 94.25 171 ASN A CA 1
ATOM 1415 C C . ASN A 1 171 ? 6.898 15.093 5.941 1.00 94.25 171 ASN A C 1
ATOM 1417 O O . ASN A 1 171 ? 6.244 14.322 6.646 1.00 94.25 171 ASN A O 1
ATOM 1421 N N . LEU A 1 172 ? 7.802 15.921 6.476 1.00 93.12 172 LEU A N 1
ATOM 1422 C CA . LEU A 1 172 ? 7.948 16.081 7.926 1.00 93.12 172 LEU A CA 1
ATOM 1423 C C . LEU A 1 172 ? 6.705 16.768 8.518 1.00 93.12 172 LEU A C 1
ATOM 1425 O O . LEU A 1 172 ? 6.054 17.560 7.824 1.00 93.12 172 LEU A O 1
ATOM 1429 N N . PRO A 1 173 ? 6.411 16.557 9.816 1.00 89.44 173 PRO A N 1
ATOM 1430 C CA . PRO A 1 173 ? 5.309 17.233 10.490 1.00 89.44 173 PRO A CA 1
ATOM 1431 C C . PRO A 1 173 ? 5.309 18.761 10.284 1.00 89.44 173 PRO A C 1
ATOM 1433 O O . PRO A 1 173 ? 6.313 19.464 10.477 1.00 89.44 173 PRO A O 1
ATOM 1436 N N . GLY A 1 174 ? 4.146 19.286 9.890 1.00 83.31 174 GLY A N 1
ATOM 1437 C CA . GLY A 1 174 ? 3.943 20.710 9.609 1.00 83.31 174 GLY A CA 1
ATOM 1438 C C . GLY A 1 174 ? 4.602 21.193 8.313 1.00 83.31 174 GLY A C 1
ATOM 1439 O O . GLY A 1 174 ? 5.114 22.313 8.286 1.00 83.31 174 GLY A O 1
ATOM 1440 N N . SER A 1 175 ? 4.687 20.336 7.299 1.00 85.25 175 SER A N 1
ATOM 1441 C CA . SER A 1 175 ? 4.939 20.709 5.902 1.00 85.25 175 SER A CA 1
ATOM 1442 C C . SER A 1 175 ? 3.626 21.061 5.191 1.00 85.25 175 SER A C 1
ATOM 1444 O O . SER A 1 175 ? 2.543 20.678 5.637 1.00 85.25 175 SER A O 1
ATOM 1446 N N . ASP A 1 176 ? 3.723 21.803 4.087 1.00 80.56 176 ASP A N 1
ATOM 1447 C CA . ASP A 1 176 ? 2.562 22.185 3.284 1.00 80.56 176 ASP A CA 1
ATOM 1448 C C . ASP A 1 176 ? 2.165 21.054 2.319 1.00 80.56 176 ASP A C 1
ATOM 1450 O O . ASP A 1 176 ? 2.702 20.923 1.219 1.00 80.56 176 ASP A O 1
ATOM 1454 N N . GLU A 1 177 ? 1.178 20.251 2.723 1.00 81.19 177 GLU A N 1
ATOM 1455 C CA . GLU A 1 177 ? 0.601 19.154 1.917 1.00 81.19 177 GLU A CA 1
ATOM 1456 C C . GLU A 1 177 ? -0.485 19.625 0.925 1.00 81.19 177 GLU A C 1
ATOM 1458 O O . GLU A 1 177 ? -1.026 18.834 0.151 1.00 81.19 177 GLU A O 1
ATOM 1463 N N . ILE A 1 178 ? -0.837 20.915 0.952 1.00 83.25 178 ILE A N 1
ATOM 1464 C CA . ILE A 1 178 ? -1.987 21.475 0.218 1.00 83.25 178 ILE A CA 1
ATOM 1465 C C . ILE A 1 178 ? -1.677 21.661 -1.275 1.00 83.25 178 ILE A C 1
ATOM 1467 O O . ILE A 1 178 ? -2.583 21.616 -2.115 1.00 83.25 178 ILE A O 1
ATOM 1471 N N . TYR A 1 179 ? -0.409 21.891 -1.613 1.00 86.88 179 TYR A N 1
ATOM 1472 C CA . TYR A 1 179 ? 0.008 22.202 -2.976 1.00 86.88 179 TYR A CA 1
ATOM 1473 C C . TYR A 1 179 ? 0.034 20.967 -3.878 1.00 86.88 179 TYR A C 1
ATOM 1475 O O . TYR A 1 179 ? 0.120 19.823 -3.424 1.00 86.88 179 TYR A O 1
ATOM 1483 N N . THR A 1 180 ? -0.056 21.213 -5.185 1.00 91.81 180 THR A N 1
ATOM 1484 C CA . THR A 1 180 ? 0.023 20.133 -6.170 1.00 91.81 180 THR A CA 1
ATOM 1485 C C . THR A 1 180 ? 1.491 19.795 -6.386 1.00 91.81 180 THR A C 1
ATOM 1487 O O . THR A 1 180 ? 2.336 20.687 -6.496 1.00 91.81 180 THR A O 1
ATOM 1490 N N . TYR A 1 181 ? 1.791 18.505 -6.420 1.00 94.88 181 TYR A N 1
ATOM 1491 C CA . TYR A 1 181 ? 3.085 17.994 -6.821 1.00 94.88 181 TYR A CA 1
ATOM 1492 C C . TYR A 1 181 ? 3.040 17.743 -8.315 1.00 94.88 181 TYR A C 1
ATOM 1494 O O . TYR A 1 181 ? 2.099 17.119 -8.807 1.00 94.88 181 TYR A O 1
ATOM 1502 N N . PHE A 1 182 ? 4.045 18.240 -9.025 1.00 95.25 182 PHE A N 1
ATOM 1503 C CA . PHE A 1 182 ? 4.253 17.811 -10.395 1.00 95.25 182 PHE A CA 1
ATOM 1504 C C . PHE A 1 182 ? 5.225 16.641 -10.412 1.00 95.25 182 PHE A C 1
ATOM 1506 O O . PHE A 1 182 ? 6.161 16.601 -9.607 1.00 95.25 182 PHE A O 1
ATOM 1513 N N . LEU A 1 183 ? 4.975 15.690 -11.301 1.00 97.00 183 LEU A N 1
ATOM 1514 C CA . LEU A 1 183 ? 5.802 14.508 -11.478 1.00 97.00 183 LEU A CA 1
ATOM 1515 C C . LEU A 1 183 ? 5.752 14.106 -12.943 1.00 97.00 183 LEU A C 1
ATOM 1517 O O . LEU A 1 183 ? 4.753 13.586 -13.436 1.00 97.00 183 LEU A O 1
ATOM 1521 N N . HIS A 1 184 ? 6.843 14.377 -13.638 1.00 97.12 184 HIS A N 1
ATOM 1522 C CA . HIS A 1 184 ? 6.986 14.124 -15.055 1.00 97.12 184 HIS A CA 1
ATOM 1523 C C . HIS A 1 184 ? 8.075 13.083 -15.280 1.00 97.12 184 HIS A C 1
ATOM 1525 O O . HIS A 1 184 ? 9.204 13.225 -14.804 1.00 97.12 184 HIS A O 1
ATOM 1531 N N . TYR A 1 185 ? 7.737 12.054 -16.044 1.00 97.00 185 TYR A N 1
ATOM 1532 C CA . TYR A 1 185 ? 8.693 11.064 -16.517 1.00 97.00 185 TYR A CA 1
ATOM 1533 C C . TYR A 1 185 ? 9.011 11.358 -17.977 1.00 97.00 185 TYR A C 1
ATOM 1535 O O . TYR A 1 185 ? 8.094 11.592 -18.767 1.00 97.00 185 TYR A O 1
ATOM 1543 N N . PHE A 1 186 ? 10.293 11.321 -18.331 1.00 95.88 186 PHE A N 1
ATOM 1544 C CA . PHE A 1 186 ? 10.770 11.465 -19.704 1.00 95.88 186 PHE A CA 1
ATOM 1545 C C . PHE A 1 186 ? 11.308 10.113 -20.179 1.00 95.88 186 PHE A C 1
ATOM 1547 O O . PHE A 1 186 ? 12.441 9.755 -19.844 1.00 95.88 186 PHE A O 1
ATOM 1554 N N . PRO A 1 187 ? 10.483 9.316 -20.880 1.00 92.62 187 PRO A N 1
ATOM 1555 C CA . PRO A 1 187 ? 10.908 8.049 -21.456 1.00 92.62 187 PRO A CA 1
ATOM 1556 C C . PRO A 1 187 ? 12.000 8.262 -22.500 1.00 92.62 187 PRO A C 1
ATOM 1558 O O . PRO A 1 187 ? 12.005 9.284 -23.182 1.00 92.62 187 PRO A O 1
ATOM 1561 N N . LEU A 1 188 ? 12.873 7.269 -22.683 1.00 86.62 188 LEU A N 1
ATOM 1562 C CA . LEU A 1 188 ? 13.859 7.310 -23.771 1.00 86.62 188 LEU A CA 1
ATOM 1563 C C . LEU A 1 188 ? 13.175 7.336 -25.152 1.00 86.62 188 LEU A C 1
ATOM 1565 O O . LEU A 1 188 ? 13.680 7.928 -26.102 1.00 86.62 188 LEU A O 1
ATOM 1569 N N . ASN A 1 189 ? 12.008 6.692 -25.255 1.00 82.81 189 ASN A N 1
ATOM 1570 C CA . ASN A 1 189 ? 11.180 6.656 -26.454 1.00 82.81 189 ASN A CA 1
ATOM 1571 C C . ASN A 1 189 ? 9.735 7.037 -26.110 1.00 82.81 189 ASN A C 1
ATOM 1573 O O . ASN A 1 189 ? 9.125 6.404 -25.250 1.00 82.81 189 ASN A O 1
ATOM 1577 N N . GLY A 1 190 ? 9.170 8.000 -26.839 1.00 84.81 190 GLY A N 1
ATOM 1578 C CA . GLY A 1 190 ? 7.773 8.419 -26.706 1.00 84.81 190 GLY A CA 1
ATOM 1579 C C . GLY A 1 190 ? 7.595 9.778 -26.032 1.00 84.81 190 GLY A C 1
ATOM 1580 O O . GLY A 1 190 ? 8.548 10.536 -25.860 1.00 84.81 190 GLY A O 1
ATOM 1581 N N . ASP A 1 191 ? 6.346 10.087 -25.688 1.00 91.75 191 ASP A N 1
ATOM 1582 C CA . ASP A 1 191 ? 5.972 11.362 -25.079 1.00 91.75 191 ASP A CA 1
ATOM 1583 C C . ASP A 1 191 ? 6.200 11.363 -23.560 1.00 91.75 191 ASP A C 1
ATOM 1585 O O . ASP A 1 191 ? 6.174 10.327 -22.890 1.00 91.75 191 ASP A O 1
ATOM 1589 N N . MET A 1 192 ? 6.380 12.561 -23.001 1.00 94.94 192 MET A N 1
ATOM 1590 C CA . MET A 1 192 ? 6.459 12.774 -21.556 1.00 94.94 192 MET A CA 1
ATOM 1591 C C . MET A 1 192 ? 5.181 12.278 -20.862 1.00 94.94 192 MET A C 1
ATOM 1593 O O . MET A 1 192 ? 4.067 12.646 -21.241 1.00 94.94 192 MET A O 1
ATOM 1597 N N . ILE A 1 193 ? 5.342 11.514 -19.782 1.00 95.69 193 ILE A N 1
ATOM 1598 C CA . ILE A 1 193 ? 4.226 11.082 -18.938 1.00 95.69 193 ILE A CA 1
ATOM 1599 C C . ILE A 1 193 ? 4.048 12.096 -17.810 1.00 95.69 193 ILE A C 1
ATOM 1601 O O . ILE A 1 193 ? 4.916 12.223 -16.947 1.00 95.69 193 ILE A O 1
ATOM 1605 N N . ASN A 1 194 ? 2.905 12.783 -17.791 1.00 95.31 194 ASN A N 1
ATOM 1606 C CA . ASN A 1 194 ? 2.485 13.597 -16.651 1.00 95.31 194 ASN A CA 1
ATOM 1607 C C . ASN A 1 194 ? 1.777 12.707 -15.617 1.00 95.31 194 ASN A C 1
ATOM 1609 O O . ASN A 1 194 ? 0.819 12.003 -15.936 1.00 95.31 194 ASN A O 1
ATOM 1613 N N . SER A 1 195 ? 2.269 12.727 -14.383 1.00 95.44 195 SER A N 1
ATOM 1614 C CA . SER A 1 195 ? 1.711 12.025 -13.223 1.00 95.44 195 SER A CA 1
ATOM 1615 C C . SER A 1 195 ? 1.533 12.975 -12.040 1.00 95.44 195 SER A C 1
ATOM 1617 O O . SER A 1 195 ? 1.750 12.595 -10.890 1.00 95.44 195 SER A O 1
ATOM 1619 N N . ASP A 1 196 ? 1.147 14.218 -12.320 1.00 94.88 196 ASP A N 1
ATOM 1620 C CA . ASP A 1 196 ? 0.907 15.239 -11.307 1.00 94.88 196 ASP A CA 1
ATOM 1621 C C . ASP A 1 196 ? -0.176 14.789 -10.326 1.00 94.88 196 ASP A C 1
ATOM 1623 O O . ASP A 1 196 ? -1.193 14.186 -10.688 1.00 94.88 196 ASP A O 1
ATOM 1627 N N . PHE A 1 197 ? 0.022 15.109 -9.051 1.00 93.69 197 PHE A N 1
ATOM 1628 C CA . PHE A 1 197 ? -0.858 14.641 -7.995 1.00 93.69 197 PHE A CA 1
ATOM 1629 C C . PHE A 1 197 ? -1.010 15.664 -6.878 1.00 93.69 197 PHE A C 1
ATOM 1631 O O . PHE A 1 197 ? -0.158 16.507 -6.609 1.00 93.69 197 PHE A O 1
ATOM 1638 N N . LYS A 1 198 ? -2.127 15.563 -6.163 1.00 91.56 198 LYS A N 1
ATOM 1639 C CA . LYS A 1 198 ? -2.318 16.269 -4.896 1.00 91.56 198 LYS A CA 1
ATOM 1640 C C . LYS A 1 198 ? -1.994 15.312 -3.765 1.00 91.56 198 LYS A C 1
ATOM 1642 O O . LYS A 1 198 ? -2.579 14.231 -3.702 1.00 91.56 198 LYS A O 1
ATOM 1647 N N . TYR A 1 199 ? -1.113 15.727 -2.864 1.00 90.88 199 TYR A N 1
ATOM 1648 C CA . TYR A 1 199 ? -0.594 14.881 -1.789 1.00 90.88 199 TYR A CA 1
ATOM 1649 C C . TYR A 1 199 ? -1.714 14.236 -0.958 1.00 90.88 199 TYR A C 1
ATOM 1651 O O . TYR A 1 199 ? -1.794 13.019 -0.833 1.00 90.88 199 TYR A O 1
ATOM 1659 N N . GLU A 1 200 ? -2.684 15.043 -0.524 1.00 87.06 200 GLU A N 1
ATOM 1660 C CA . GLU A 1 200 ? -3.893 14.626 0.209 1.00 87.06 200 GLU A CA 1
ATOM 1661 C C . GLU A 1 200 ? -4.781 13.593 -0.514 1.00 87.06 200 GLU A C 1
ATOM 1663 O O . GLU A 1 200 ? -5.693 13.006 0.078 1.00 87.06 200 GLU A O 1
ATOM 1668 N N . LEU A 1 201 ? -4.607 13.407 -1.826 1.00 85.94 201 LEU A N 1
ATOM 1669 C CA . LEU A 1 201 ? -5.357 12.409 -2.588 1.00 85.94 201 LEU A CA 1
ATOM 1670 C C . LEU A 1 201 ? -4.731 11.024 -2.544 1.00 85.94 201 LEU A C 1
ATOM 1672 O O . LEU A 1 201 ? -5.485 10.058 -2.614 1.00 85.94 201 LEU A O 1
ATOM 1676 N N . ILE A 1 202 ? -3.412 10.942 -2.402 1.00 89.56 202 ILE A N 1
ATOM 1677 C CA . ILE A 1 202 ? -2.665 9.687 -2.523 1.00 89.56 202 ILE A CA 1
ATOM 1678 C C . ILE A 1 202 ? -1.850 9.341 -1.272 1.00 89.56 202 ILE A C 1
ATOM 1680 O O . ILE A 1 202 ? -1.215 8.289 -1.226 1.00 89.56 202 ILE A O 1
ATOM 1684 N N . LYS A 1 203 ? -1.836 10.215 -0.257 1.00 91.06 203 LYS A N 1
ATOM 1685 C CA . LYS A 1 203 ? -1.107 9.955 0.982 1.00 91.06 203 LYS A CA 1
ATOM 1686 C C . LYS A 1 203 ? -1.644 8.715 1.689 1.00 91.06 203 LYS A C 1
ATOM 1688 O O . LYS A 1 203 ? -2.853 8.511 1.804 1.00 91.06 203 LYS A O 1
ATOM 1693 N N . VAL A 1 204 ? -0.722 7.917 2.204 1.00 92.25 204 VAL A N 1
ATOM 1694 C CA . VAL A 1 204 ? -1.025 6.761 3.042 1.00 92.25 204 VAL A CA 1
ATOM 1695 C C . VAL A 1 204 ? -1.249 7.247 4.471 1.00 92.25 204 VAL A C 1
ATOM 1697 O O . VAL A 1 204 ? -0.599 8.186 4.932 1.00 92.25 204 VAL A O 1
ATOM 1700 N N . ALA A 1 205 ? -2.173 6.614 5.192 1.00 91.81 205 ALA A N 1
ATOM 1701 C CA . ALA A 1 205 ? -2.410 6.927 6.593 1.00 91.81 205 ALA A CA 1
ATOM 1702 C C . ALA A 1 205 ? -1.147 6.693 7.441 1.00 91.81 205 ALA A C 1
ATOM 1704 O O . ALA A 1 205 ? -0.652 5.570 7.540 1.00 91.81 205 ALA A O 1
ATOM 1705 N N . THR A 1 206 ? -0.662 7.752 8.086 1.00 93.31 206 THR A N 1
ATOM 1706 C CA . THR A 1 206 ? 0.466 7.732 9.026 1.00 93.31 206 THR A CA 1
ATOM 1707 C C . THR A 1 206 ? 0.067 8.355 10.359 1.00 93.31 206 THR A C 1
ATOM 1709 O O . THR A 1 206 ? -0.944 9.057 10.482 1.00 93.31 206 THR A O 1
ATOM 1712 N N . SER A 1 207 ? 0.847 8.061 11.397 1.00 92.25 207 SER A N 1
ATOM 1713 C CA . SER A 1 207 ? 0.633 8.634 12.720 1.00 92.25 207 SER A CA 1
ATOM 1714 C C . SER A 1 207 ? 0.870 10.144 12.688 1.00 92.25 207 SER A C 1
ATOM 1716 O O . SER A 1 207 ? 1.869 10.603 12.151 1.00 92.25 207 SER A O 1
ATOM 1718 N N . PHE A 1 208 ? 0.001 10.918 13.338 1.00 85.81 208 PHE A N 1
ATOM 1719 C CA . PHE A 1 208 ? -0.024 12.386 13.280 1.00 85.81 208 PHE A CA 1
ATOM 1720 C C . PHE A 1 208 ? 1.307 13.052 13.669 1.00 85.81 208 PHE A C 1
ATOM 1722 O O . PHE A 1 208 ? 1.655 14.109 13.158 1.00 85.81 208 PHE A O 1
ATOM 1729 N N . TRP A 1 209 ? 2.059 12.429 14.578 1.00 84.88 209 TRP A N 1
ATOM 1730 C CA . TRP A 1 209 ? 3.353 12.924 15.062 1.00 84.88 209 TRP A CA 1
ATOM 1731 C C . TRP A 1 209 ? 4.545 12.465 14.212 1.00 84.88 209 TRP A C 1
ATOM 1733 O O . TRP A 1 209 ? 5.686 12.789 14.537 1.00 84.88 209 TRP A O 1
ATOM 1743 N N . LYS A 1 210 ? 4.302 11.650 13.185 1.00 90.75 210 LYS A N 1
ATOM 1744 C CA . LYS A 1 210 ? 5.320 11.078 12.304 1.00 90.75 210 LYS A CA 1
ATOM 1745 C C . LYS A 1 210 ? 5.229 11.701 10.917 1.00 90.75 210 LYS A C 1
ATOM 1747 O O . LYS A 1 210 ? 4.307 12.449 10.609 1.00 90.75 210 LYS A O 1
ATOM 1752 N N . ASN A 1 211 ? 6.216 11.379 10.093 1.00 93.25 211 ASN A N 1
ATOM 1753 C CA . ASN A 1 211 ? 6.252 11.824 8.710 1.00 93.25 211 ASN A CA 1
ATOM 1754 C C . ASN A 1 211 ? 5.072 11.217 7.945 1.00 93.25 211 ASN A C 1
ATOM 1756 O O . ASN A 1 211 ? 4.716 10.054 8.155 1.00 93.25 211 ASN A O 1
ATOM 1760 N N . SER A 1 212 ? 4.474 12.000 7.060 1.00 94.00 212 SER A N 1
ATOM 1761 C CA . SER A 1 212 ? 3.511 11.516 6.078 1.00 94.00 212 SER A CA 1
ATOM 1762 C C . SER A 1 212 ? 4.241 11.001 4.843 1.00 94.00 212 SER A C 1
ATOM 1764 O O . SER A 1 212 ? 5.397 11.352 4.590 1.00 94.00 212 SER A O 1
ATOM 1766 N N . VAL A 1 213 ? 3.585 10.105 4.104 1.00 96.00 213 VAL A N 1
ATOM 1767 C CA . VAL A 1 213 ? 4.131 9.543 2.868 1.00 96.00 213 VAL A CA 1
ATOM 1768 C C . VAL A 1 213 ? 3.053 9.423 1.801 1.00 96.00 213 VAL A C 1
ATOM 1770 O O . VAL A 1 213 ? 1.945 8.954 2.063 1.00 96.00 213 VAL A O 1
ATOM 1773 N N . ALA A 1 214 ? 3.406 9.816 0.584 1.00 95.50 214 ALA A N 1
ATOM 1774 C CA . ALA A 1 214 ? 2.675 9.518 -0.636 1.00 95.50 214 ALA A CA 1
ATOM 1775 C C . ALA A 1 214 ? 3.536 8.614 -1.523 1.00 95.50 214 ALA A C 1
ATOM 1777 O O . ALA A 1 214 ? 4.754 8.787 -1.584 1.00 95.50 214 ALA A O 1
ATOM 1778 N N . VAL A 1 215 ? 2.904 7.644 -2.179 1.00 95.94 215 VAL A N 1
ATOM 1779 C CA . VAL A 1 215 ? 3.587 6.608 -2.964 1.00 95.94 215 VAL A CA 1
ATOM 1780 C C . VAL A 1 215 ? 3.150 6.719 -4.416 1.00 95.94 215 VAL A C 1
ATOM 1782 O O . VAL A 1 215 ? 1.953 6.769 -4.687 1.00 95.94 215 VAL A O 1
ATOM 1785 N N . MET A 1 216 ? 4.120 6.746 -5.324 1.00 96.06 216 MET A N 1
ATOM 1786 C CA . MET A 1 216 ? 3.909 6.776 -6.768 1.00 96.06 216 MET A CA 1
ATOM 1787 C C . MET A 1 216 ? 4.687 5.635 -7.413 1.00 96.06 216 MET A C 1
ATOM 1789 O O . MET A 1 216 ? 5.902 5.538 -7.237 1.00 96.06 216 MET A O 1
ATOM 1793 N N . ASP A 1 217 ? 4.000 4.777 -8.159 1.00 94.25 217 ASP A N 1
ATOM 1794 C CA . ASP A 1 217 ? 4.652 3.746 -8.964 1.00 94.25 217 ASP A CA 1
ATOM 1795 C C . ASP A 1 217 ? 5.364 4.392 -10.157 1.00 94.25 217 ASP A C 1
ATOM 1797 O O . ASP A 1 217 ? 4.823 5.291 -10.807 1.00 94.25 217 ASP A O 1
ATOM 1801 N N . MET A 1 218 ? 6.581 3.942 -10.458 1.00 93.88 218 MET A N 1
ATOM 1802 C CA . MET A 1 218 ? 7.242 4.337 -11.697 1.00 93.88 218 MET A CA 1
ATOM 1803 C C . MET A 1 218 ? 6.609 3.617 -12.897 1.00 93.88 218 MET A C 1
ATOM 1805 O O . MET A 1 218 ? 6.142 2.480 -12.771 1.00 93.88 218 MET A O 1
ATOM 1809 N N . PRO A 1 219 ? 6.582 4.257 -14.080 1.00 92.25 219 PRO A N 1
ATOM 1810 C CA . PRO A 1 219 ? 6.058 3.623 -15.280 1.00 92.25 219 PRO A CA 1
ATOM 1811 C C . PRO A 1 219 ? 6.932 2.427 -15.670 1.00 92.25 219 PRO A C 1
ATOM 1813 O O . PRO A 1 219 ? 8.156 2.494 -15.597 1.00 92.25 219 PRO A O 1
ATOM 1816 N N . LYS A 1 220 ? 6.298 1.342 -16.125 1.00 89.69 220 LYS A N 1
ATOM 1817 C CA . LYS A 1 220 ? 6.953 0.086 -16.528 1.00 89.69 220 LYS A CA 1
ATOM 1818 C C . LYS A 1 220 ? 7.609 0.188 -17.911 1.00 89.69 220 LYS A C 1
ATOM 1820 O O . LYS A 1 220 ? 7.237 -0.509 -18.848 1.00 89.69 220 LYS A O 1
ATOM 1825 N N . GLN A 1 221 ? 8.536 1.128 -18.047 1.00 88.38 221 GLN A N 1
ATOM 1826 C CA . GLN A 1 221 ? 9.346 1.360 -19.239 1.00 88.38 221 GLN A CA 1
ATOM 1827 C C . GLN A 1 221 ? 10.607 2.145 -18.868 1.00 88.38 221 GLN A C 1
ATOM 1829 O O . GLN A 1 221 ? 10.650 2.799 -17.826 1.00 88.38 221 GLN A O 1
ATOM 1834 N N . GLU A 1 222 ? 11.616 2.121 -19.737 1.00 89.56 222 GLU A N 1
ATOM 1835 C CA . GLU A 1 222 ? 12.846 2.885 -19.526 1.00 89.56 222 GLU A CA 1
ATOM 1836 C C . GLU A 1 222 ? 12.580 4.401 -19.556 1.00 89.56 222 GLU A C 1
ATOM 1838 O O . GLU A 1 222 ? 12.181 4.981 -20.573 1.00 89.56 222 GLU A O 1
ATOM 1843 N N . VAL A 1 223 ? 12.820 5.044 -18.413 1.00 93.12 223 VAL A N 1
ATOM 1844 C CA . VAL A 1 223 ? 12.780 6.499 -18.232 1.00 93.12 223 VAL A CA 1
ATOM 1845 C C . VAL A 1 223 ? 14.204 7.015 -18.155 1.00 93.12 223 VAL A C 1
ATOM 1847 O O . VAL A 1 223 ? 14.974 6.496 -17.360 1.00 93.12 223 VAL A O 1
ATOM 1850 N N . GLU A 1 224 ? 14.550 8.041 -18.930 1.00 93.25 224 GLU A N 1
ATOM 1851 C CA . GLU A 1 224 ? 15.876 8.675 -18.921 1.00 93.25 224 GLU A CA 1
ATOM 1852 C C . GLU A 1 224 ? 16.040 9.589 -17.701 1.00 93.25 224 GLU A C 1
ATOM 1854 O O . GLU A 1 224 ? 16.996 9.480 -16.930 1.00 93.25 224 GLU A O 1
ATOM 1859 N N . LYS A 1 225 ? 15.062 10.473 -17.489 1.00 95.62 225 LYS A N 1
ATOM 1860 C CA . LYS A 1 225 ? 15.052 11.421 -16.374 1.00 95.62 225 LYS A CA 1
ATOM 1861 C C . LYS A 1 225 ? 13.656 11.619 -15.804 1.00 95.62 225 LYS A C 1
ATOM 1863 O O . LYS A 1 225 ? 12.642 11.454 -16.486 1.00 95.62 225 LYS A O 1
ATOM 1868 N N . ILE A 1 226 ? 13.629 12.021 -14.543 1.00 97.25 226 ILE A N 1
ATOM 1869 C CA . ILE A 1 226 ? 12.421 12.397 -13.818 1.00 97.25 226 ILE A CA 1
ATOM 1870 C C . ILE A 1 226 ? 12.514 13.854 -13.384 1.00 97.25 226 ILE A C 1
ATOM 1872 O O . ILE A 1 226 ? 13.573 14.316 -12.953 1.00 97.25 226 ILE A O 1
ATOM 1876 N N . GLU A 1 227 ? 11.402 14.572 -13.492 1.00 97.12 227 GLU A N 1
ATOM 1877 C CA . GLU A 1 227 ? 11.263 15.944 -13.012 1.00 97.12 227 GLU A CA 1
ATOM 1878 C C . GLU A 1 227 ? 10.109 16.010 -12.026 1.00 97.12 227 GLU A C 1
ATOM 1880 O O . GLU A 1 227 ? 8.996 15.582 -12.329 1.00 97.12 227 GLU A O 1
ATOM 1885 N N . PHE A 1 228 ? 10.366 16.531 -10.834 1.00 96.69 228 PHE A N 1
ATOM 1886 C CA . PHE A 1 228 ? 9.343 16.621 -9.805 1.00 96.69 228 PHE A CA 1
ATOM 1887 C C . PHE A 1 228 ? 9.548 17.812 -8.882 1.00 96.69 228 PHE A C 1
ATOM 1889 O O . PHE A 1 228 ? 10.644 18.361 -8.755 1.00 96.69 228 PHE A O 1
ATOM 1896 N N . GLY A 1 229 ? 8.471 18.203 -8.213 1.00 94.69 229 GLY A N 1
ATOM 1897 C CA . GLY A 1 229 ? 8.477 19.319 -7.282 1.00 94.69 229 GLY A CA 1
ATOM 1898 C C . GLY A 1 229 ? 7.076 19.729 -6.867 1.00 94.69 229 GLY A C 1
ATOM 1899 O O . GLY A 1 229 ? 6.119 18.983 -7.065 1.00 94.69 229 GLY A O 1
ATOM 1900 N N . GLN A 1 230 ? 6.941 20.928 -6.307 1.00 94.38 230 GLN A N 1
ATOM 1901 C CA . GLN A 1 230 ? 5.647 21.479 -5.894 1.00 94.38 230 GLN A CA 1
ATOM 1902 C C . GLN A 1 230 ? 5.329 22.780 -6.618 1.00 94.38 230 GLN A C 1
ATOM 1904 O O . GLN A 1 230 ? 6.215 23.596 -6.885 1.00 94.38 230 GLN A O 1
ATOM 1909 N N . TYR A 1 231 ? 4.044 23.002 -6.890 1.00 92.00 231 TYR A N 1
ATOM 1910 C CA . TYR A 1 231 ? 3.574 24.213 -7.548 1.00 92.00 231 TYR A CA 1
ATOM 1911 C C . TYR A 1 231 ? 2.174 24.652 -7.101 1.00 92.00 231 TYR A C 1
ATOM 1913 O O . TYR A 1 231 ? 1.366 23.867 -6.591 1.00 92.00 231 TYR A O 1
ATOM 1921 N N . TYR A 1 232 ? 1.892 25.936 -7.317 1.00 89.00 232 TYR A N 1
ATOM 1922 C CA . TYR A 1 232 ? 0.572 26.538 -7.159 1.00 89.00 232 TYR A CA 1
ATOM 1923 C C . TYR A 1 232 ? 0.326 27.567 -8.264 1.00 89.00 232 TYR A C 1
ATOM 1925 O O . TYR A 1 232 ? 1.028 28.576 -8.349 1.00 89.00 232 TYR A O 1
ATOM 1933 N N . GLY A 1 233 ? -0.679 27.315 -9.109 1.00 86.00 233 GLY A N 1
ATOM 1934 C CA . GLY A 1 233 ? -0.885 28.103 -10.326 1.00 86.00 233 GLY A CA 1
ATOM 1935 C C . GLY A 1 233 ? 0.344 28.009 -11.230 1.00 86.00 233 GLY A C 1
ATOM 1936 O O . GLY A 1 233 ? 0.791 26.906 -11.529 1.00 86.00 233 GLY A O 1
ATOM 1937 N N . ASP A 1 234 ? 0.920 29.154 -11.588 1.00 86.94 234 ASP A N 1
ATOM 1938 C CA . ASP A 1 234 ? 2.128 29.230 -12.422 1.00 86.94 234 ASP A CA 1
ATOM 1939 C C . ASP A 1 234 ? 3.434 29.290 -11.603 1.00 86.94 234 ASP A C 1
ATOM 1941 O O . ASP A 1 234 ? 4.529 29.325 -12.163 1.00 86.94 234 ASP A O 1
ATOM 1945 N N . THR A 1 235 ? 3.349 29.294 -10.268 1.00 88.62 235 THR A N 1
ATOM 1946 C CA . THR A 1 235 ? 4.520 29.413 -9.388 1.00 88.62 235 THR A CA 1
ATOM 1947 C C . THR A 1 235 ? 5.031 28.035 -8.973 1.00 88.62 235 THR A C 1
ATOM 1949 O O . THR A 1 235 ? 4.323 27.279 -8.302 1.00 88.62 235 THR A O 1
ATOM 1952 N N . ARG A 1 236 ? 6.288 27.723 -9.314 1.00 89.88 236 ARG A N 1
ATOM 1953 C CA . ARG A 1 236 ? 7.032 26.568 -8.783 1.00 89.88 236 ARG A CA 1
ATOM 1954 C C . ARG A 1 236 ? 7.672 26.945 -7.441 1.00 89.88 236 ARG A C 1
ATOM 1956 O O . ARG A 1 236 ? 8.349 27.966 -7.353 1.00 89.88 236 ARG A O 1
ATOM 1963 N N . PHE A 1 237 ? 7.460 26.142 -6.398 1.00 89.44 237 PHE A N 1
ATOM 1964 C CA . PHE A 1 237 ? 8.072 26.364 -5.078 1.00 89.44 237 PHE A CA 1
ATOM 1965 C C . PHE A 1 237 ? 9.460 25.745 -4.979 1.00 89.44 237 PHE A C 1
ATOM 1967 O O . PHE A 1 237 ? 10.369 26.318 -4.386 1.00 89.44 237 PHE A O 1
ATOM 1974 N N . TRP A 1 238 ? 9.599 24.554 -5.548 1.00 91.81 238 TRP A N 1
ATOM 1975 C CA . TRP A 1 238 ? 10.858 23.850 -5.703 1.00 91.81 238 TRP A CA 1
ATOM 1976 C C . TRP A 1 238 ? 10.715 22.830 -6.820 1.00 91.81 238 TRP A C 1
ATOM 1978 O O . TRP A 1 238 ? 9.608 22.374 -7.120 1.00 91.81 238 TRP A O 1
ATOM 1988 N N . GLU A 1 239 ? 11.847 22.477 -7.407 1.00 94.12 239 GLU A N 1
ATOM 1989 C CA . GLU A 1 239 ? 11.938 21.536 -8.507 1.00 94.12 239 GLU A CA 1
ATOM 1990 C C . GLU A 1 239 ? 13.249 20.764 -8.436 1.00 94.12 239 GLU A C 1
ATOM 1992 O O . GLU A 1 239 ? 14.262 21.246 -7.915 1.00 94.12 239 GLU A O 1
ATOM 1997 N N . ARG A 1 240 ? 13.217 19.543 -8.952 1.00 95.94 240 ARG A N 1
ATOM 1998 C CA . ARG A 1 240 ? 14.382 18.688 -9.070 1.00 95.94 240 ARG A CA 1
ATOM 1999 C C . ARG A 1 240 ? 14.272 17.863 -10.343 1.00 95.94 240 ARG A C 1
ATOM 2001 O O . ARG A 1 240 ? 13.228 17.275 -10.612 1.00 95.94 240 ARG A O 1
ATOM 2008 N N . THR A 1 241 ? 15.381 17.785 -11.066 1.00 96.62 241 THR A N 1
ATOM 2009 C CA . THR A 1 241 ? 15.566 16.890 -12.210 1.00 96.62 241 THR A CA 1
ATOM 2010 C C . THR A 1 241 ? 16.652 15.887 -11.860 1.00 96.62 241 THR A C 1
ATOM 2012 O O . THR A 1 241 ? 17.706 16.282 -11.355 1.00 96.62 241 THR A O 1
ATOM 2015 N N . ILE A 1 242 ? 16.394 14.600 -12.083 1.00 96.44 242 ILE A N 1
ATOM 2016 C CA . ILE A 1 242 ? 17.340 13.519 -11.780 1.00 96.44 242 ILE A CA 1
ATOM 2017 C C . ILE A 1 242 ? 17.332 12.515 -12.926 1.00 96.44 242 ILE A C 1
ATOM 2019 O O . ILE A 1 242 ? 16.267 12.088 -13.371 1.00 96.44 242 ILE A O 1
ATOM 2023 N N . GLU A 1 243 ? 18.518 12.122 -13.378 1.00 95.31 243 GLU A N 1
ATOM 2024 C CA . GLU A 1 243 ? 18.692 11.015 -14.317 1.00 95.31 243 GLU A CA 1
ATOM 2025 C C . GLU A 1 243 ? 18.505 9.680 -13.592 1.00 95.31 243 GLU A C 1
ATOM 2027 O O . GLU A 1 243 ? 19.089 9.443 -12.530 1.00 95.31 243 GLU A O 1
ATOM 2032 N N . THR A 1 244 ? 17.698 8.790 -14.159 1.00 93.06 244 THR A N 1
ATOM 2033 C CA . THR A 1 244 ? 17.359 7.501 -13.534 1.00 93.06 244 THR A CA 1
ATOM 2034 C C . THR A 1 244 ? 18.556 6.569 -13.408 1.00 93.06 244 THR A C 1
ATOM 2036 O O . THR A 1 244 ? 18.640 5.808 -12.448 1.00 93.06 244 THR A O 1
ATOM 2039 N N . SER A 1 245 ? 19.525 6.693 -14.316 1.00 90.62 245 SER A N 1
ATOM 2040 C CA . SER A 1 245 ? 20.800 5.968 -14.307 1.00 90.62 245 SER A CA 1
ATOM 2041 C C . SER A 1 245 ? 21.583 6.131 -12.997 1.00 90.62 245 SER A C 1
ATOM 2043 O O . SER A 1 245 ? 22.406 5.281 -12.665 1.00 90.62 245 SER A O 1
ATOM 2045 N N . SER A 1 246 ? 21.324 7.200 -12.234 1.00 91.69 246 SER A N 1
ATOM 2046 C CA . SER A 1 246 ? 21.985 7.460 -10.952 1.00 91.69 246 SER A CA 1
ATOM 2047 C C . SER A 1 246 ? 21.461 6.615 -9.783 1.00 91.69 246 SER A C 1
ATOM 2049 O O . SER A 1 246 ? 22.147 6.520 -8.766 1.00 91.69 246 SER A O 1
ATOM 2051 N N . PHE A 1 247 ? 20.277 6.004 -9.905 1.00 91.88 247 PHE A N 1
ATOM 2052 C CA . PHE A 1 247 ? 19.648 5.250 -8.810 1.00 91.88 247 PHE A CA 1
ATOM 2053 C C . PHE A 1 247 ? 18.951 3.948 -9.233 1.00 91.88 247 PHE A C 1
ATOM 2055 O O . PHE A 1 247 ? 18.680 3.113 -8.375 1.00 91.88 247 PHE A O 1
ATOM 2062 N N . ILE A 1 248 ? 18.689 3.741 -10.525 1.00 90.69 248 ILE A N 1
ATOM 2063 C CA . ILE A 1 248 ? 18.196 2.474 -11.073 1.00 90.69 248 ILE A CA 1
ATOM 2064 C C . ILE A 1 248 ? 19.375 1.736 -11.693 1.00 90.69 248 ILE A C 1
ATOM 2066 O O . ILE A 1 248 ? 19.958 2.171 -12.688 1.00 90.69 248 ILE A O 1
ATOM 2070 N N . SER A 1 249 ? 19.725 0.595 -11.106 1.00 86.00 249 SER A N 1
ATOM 2071 C CA . SER A 1 249 ? 20.718 -0.309 -11.676 1.00 86.00 249 SER A CA 1
ATOM 2072 C C . SER A 1 249 ? 20.047 -1.319 -12.594 1.00 86.00 249 SER A C 1
ATOM 2074 O O . SER A 1 249 ? 19.088 -1.972 -12.200 1.00 86.00 249 SER A O 1
ATOM 2076 N N . ARG A 1 250 ? 20.595 -1.510 -13.790 1.00 84.56 250 ARG A N 1
ATOM 2077 C CA . ARG A 1 250 ? 20.133 -2.560 -14.705 1.00 84.56 250 ARG A CA 1
ATOM 2078 C C . ARG A 1 250 ? 20.410 -3.955 -14.122 1.00 84.56 250 ARG A C 1
ATOM 2080 O O . ARG A 1 250 ? 21.431 -4.134 -13.444 1.00 84.56 250 ARG A O 1
ATOM 2087 N N . PRO A 1 251 ? 19.558 -4.952 -14.411 1.00 90.25 251 PRO A N 1
ATOM 2088 C CA . PRO A 1 251 ? 19.816 -6.323 -14.007 1.00 90.25 251 PRO A CA 1
ATOM 2089 C C . PRO A 1 251 ? 21.030 -6.845 -14.778 1.00 90.25 251 PRO A C 1
ATOM 2091 O O . PRO A 1 251 ? 21.158 -6.632 -15.981 1.00 90.25 251 PRO A O 1
ATOM 2094 N N . LYS A 1 252 ? 21.937 -7.534 -14.083 1.00 91.00 252 LYS A N 1
ATOM 2095 C CA . LYS A 1 252 ? 23.092 -8.190 -14.724 1.00 91.00 252 LYS A CA 1
ATOM 2096 C C . LYS A 1 252 ? 22.736 -9.549 -15.311 1.00 91.00 252 LYS A C 1
ATOM 2098 O O . LYS A 1 252 ? 23.390 -10.002 -16.240 1.00 91.00 252 LYS A O 1
ATOM 2103 N N . MET A 1 253 ? 21.729 -10.193 -14.732 1.00 92.44 253 MET A N 1
ATOM 2104 C CA . MET A 1 253 ? 21.274 -11.528 -15.089 1.00 92.44 253 MET A CA 1
ATOM 2105 C C . MET A 1 253 ? 19.756 -11.524 -15.192 1.00 92.44 253 MET A C 1
ATOM 2107 O O . MET A 1 253 ? 19.079 -10.899 -14.374 1.00 92.44 253 MET A O 1
ATOM 2111 N N . LEU A 1 254 ? 19.241 -12.254 -16.171 1.00 93.00 254 LEU A N 1
ATOM 2112 C CA . LEU A 1 254 ? 17.823 -12.525 -16.349 1.00 93.00 254 LEU A CA 1
ATOM 2113 C C . LEU A 1 254 ? 17.582 -14.008 -16.125 1.00 93.00 254 LEU A C 1
ATOM 2115 O O . LEU A 1 254 ? 18.319 -14.832 -16.659 1.00 93.00 254 LEU A O 1
ATOM 2119 N N . TYR A 1 255 ? 16.534 -14.333 -15.375 1.00 93.31 255 TYR A N 1
ATOM 2120 C CA . TYR A 1 255 ? 16.148 -15.707 -15.070 1.00 93.31 255 TYR A CA 1
ATOM 2121 C C . TYR A 1 255 ? 14.850 -16.051 -15.786 1.00 93.31 255 TYR A C 1
ATOM 2123 O O . TYR A 1 255 ? 13.835 -15.367 -15.613 1.00 93.31 255 TYR A O 1
ATOM 2131 N N . LEU A 1 256 ? 14.890 -17.110 -16.587 1.00 93.25 256 LEU A N 1
ATOM 2132 C CA . LEU A 1 256 ? 13.768 -17.517 -17.420 1.00 93.25 256 LEU A CA 1
ATOM 2133 C C . LEU A 1 256 ? 12.657 -18.168 -16.603 1.00 93.25 256 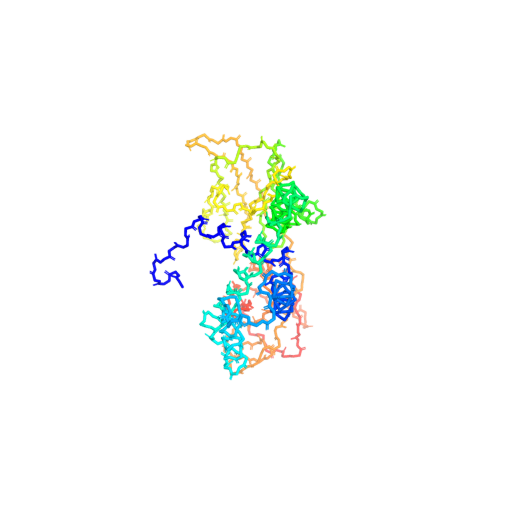LEU A C 1
ATOM 2135 O O . LEU A 1 256 ? 12.881 -18.811 -15.579 1.00 93.25 256 LEU A O 1
ATOM 2139 N N . SER A 1 257 ? 11.434 -18.021 -17.099 1.00 93.31 257 SER A N 1
ATOM 2140 C CA . SER A 1 257 ? 10.262 -18.704 -16.569 1.00 93.31 257 SER A CA 1
ATOM 2141 C C . SER A 1 257 ? 10.272 -20.188 -16.918 1.00 93.31 257 SER A C 1
ATOM 2143 O O . SER A 1 257 ? 10.570 -20.550 -18.051 1.00 93.31 257 SER A O 1
ATOM 2145 N N . ASP A 1 258 ? 9.870 -21.065 -15.997 1.00 92.38 258 ASP A N 1
ATOM 2146 C CA . ASP A 1 258 ? 9.636 -22.494 -16.281 1.00 92.38 258 ASP A CA 1
ATOM 2147 C C . ASP A 1 258 ? 8.274 -22.760 -16.964 1.00 92.38 258 ASP A C 1
ATOM 2149 O O . ASP A 1 258 ? 7.865 -23.909 -17.137 1.00 92.38 258 ASP A O 1
ATOM 2153 N N . TYR A 1 259 ? 7.541 -21.707 -17.341 1.00 92.31 259 TYR A N 1
ATOM 2154 C CA . TYR A 1 259 ? 6.204 -21.817 -17.922 1.00 92.31 259 TYR A CA 1
ATOM 2155 C C . TYR A 1 259 ? 6.203 -22.590 -19.250 1.00 92.31 259 TYR A C 1
ATOM 2157 O O . TYR A 1 259 ? 7.009 -22.329 -20.139 1.00 92.31 259 TYR A O 1
ATOM 2165 N N . THR A 1 260 ? 5.283 -23.544 -19.388 1.00 93.12 260 THR A N 1
ATOM 2166 C CA . THR A 1 260 ? 5.154 -24.400 -20.575 1.00 93.12 260 THR A CA 1
ATOM 2167 C C . THR A 1 260 ? 3.681 -24.603 -20.906 1.00 93.12 260 THR A C 1
ATOM 2169 O O . THR A 1 260 ? 2.896 -24.971 -20.030 1.00 93.12 260 THR A O 1
ATOM 2172 N N . ASP A 1 261 ? 3.319 -24.397 -22.168 1.00 93.25 261 ASP A N 1
ATOM 2173 C CA . ASP A 1 261 ? 2.005 -24.696 -22.735 1.00 93.25 261 ASP A CA 1
ATOM 2174 C C . ASP A 1 261 ? 2.128 -25.015 -24.243 1.00 93.25 261 ASP A C 1
ATOM 2176 O O . ASP A 1 261 ? 3.149 -25.531 -24.693 1.00 93.25 261 ASP A O 1
ATOM 2180 N N . ASN A 1 262 ? 1.079 -24.772 -25.035 1.00 93.50 262 ASN A N 1
ATOM 2181 C CA . ASN A 1 262 ? 1.121 -25.008 -26.481 1.00 93.50 262 ASN A CA 1
ATOM 2182 C C . ASN A 1 262 ? 2.016 -24.003 -27.235 1.00 93.50 262 ASN A C 1
ATOM 2184 O O . ASN A 1 262 ? 2.615 -24.359 -28.251 1.00 93.50 262 ASN A O 1
ATOM 2188 N N . ASP A 1 263 ? 2.123 -22.769 -26.746 1.00 92.50 263 ASP A N 1
ATOM 2189 C CA . ASP A 1 263 ? 2.850 -21.667 -27.385 1.00 92.50 263 ASP A CA 1
ATOM 2190 C C . ASP A 1 263 ? 4.213 -21.406 -26.724 1.00 92.50 263 ASP A C 1
ATOM 2192 O O . ASP A 1 263 ? 5.052 -20.706 -27.298 1.00 92.50 263 ASP A O 1
ATOM 2196 N N . TRP A 1 264 ? 4.450 -21.993 -25.548 1.00 92.94 264 TRP A N 1
ATOM 2197 C CA . TRP A 1 264 ? 5.645 -21.804 -24.734 1.00 92.94 264 TRP A CA 1
ATOM 2198 C C . TRP A 1 264 ? 6.293 -23.128 -24.332 1.00 92.94 264 TRP A C 1
ATOM 2200 O O . TRP A 1 264 ? 5.615 -24.051 -23.890 1.00 92.94 264 TRP A O 1
ATOM 2210 N N . ASN A 1 265 ? 7.620 -23.202 -24.400 1.00 93.31 265 ASN A N 1
ATOM 2211 C CA . ASN A 1 265 ? 8.406 -24.344 -23.939 1.00 93.31 265 ASN A CA 1
ATOM 2212 C C . ASN A 1 265 ? 9.490 -23.871 -22.967 1.00 93.31 265 ASN A C 1
ATOM 2214 O O . ASN A 1 265 ? 10.450 -23.220 -23.378 1.00 93.31 265 ASN A O 1
ATOM 2218 N N . CYS A 1 266 ? 9.324 -24.158 -21.672 1.00 91.75 266 CYS A N 1
ATOM 2219 C CA . CYS A 1 266 ? 10.223 -23.692 -20.612 1.00 91.75 266 CYS A CA 1
ATOM 2220 C C . CYS A 1 266 ? 10.504 -22.174 -20.694 1.00 91.75 266 CYS A C 1
ATOM 2222 O O . CYS A 1 266 ? 11.646 -21.736 -20.572 1.00 91.75 266 CYS A O 1
ATOM 2224 N N . GLY A 1 267 ? 9.474 -21.367 -20.948 1.00 91.25 267 GLY A N 1
ATOM 2225 C CA . GLY A 1 267 ? 9.559 -19.910 -21.046 1.00 91.25 267 GLY A CA 1
ATOM 2226 C C . GLY A 1 267 ? 10.007 -19.371 -22.404 1.00 91.25 267 GLY A C 1
ATOM 2227 O O . GLY A 1 267 ? 9.895 -18.168 -22.613 1.00 91.25 267 GLY A O 1
ATOM 2228 N N . TYR A 1 268 ? 10.451 -20.207 -23.343 1.00 94.38 268 TYR A N 1
ATOM 2229 C CA . TYR A 1 268 ? 10.743 -19.791 -24.718 1.00 94.38 268 TYR A CA 1
ATOM 2230 C C . TYR A 1 268 ? 9.494 -19.843 -25.585 1.00 94.38 268 TYR A C 1
ATOM 2232 O O . TYR A 1 268 ? 8.697 -20.775 -25.465 1.00 94.38 268 TYR A O 1
ATOM 2240 N N . SER A 1 269 ? 9.310 -18.862 -26.468 1.00 93.75 269 SER A N 1
ATOM 2241 C CA . SER A 1 269 ? 8.190 -18.896 -27.404 1.00 93.75 269 SER A CA 1
ATOM 2242 C C . SER A 1 269 ? 8.440 -19.911 -28.518 1.00 93.75 269 SER A C 1
ATOM 2244 O O . SER A 1 269 ? 9.475 -19.914 -29.185 1.00 93.75 269 SER A O 1
ATOM 2246 N N . ASN A 1 270 ? 7.437 -20.743 -28.788 1.00 91.50 270 ASN A N 1
ATOM 2247 C CA . ASN A 1 270 ? 7.453 -21.660 -29.921 1.00 91.50 270 ASN A CA 1
ATOM 2248 C C . ASN A 1 270 ? 7.319 -20.910 -31.260 1.00 91.50 270 ASN A C 1
ATOM 2250 O O . ASN A 1 270 ? 7.776 -21.416 -32.290 1.00 91.50 270 ASN A O 1
ATOM 2254 N N . LEU A 1 271 ? 6.737 -19.704 -31.250 1.00 90.50 271 LEU A N 1
ATOM 2255 C CA . LEU A 1 271 ? 6.321 -18.960 -32.445 1.00 90.50 271 LEU A CA 1
ATOM 2256 C C . LEU A 1 271 ? 7.148 -17.696 -32.710 1.00 90.50 271 LEU A C 1
ATOM 2258 O O . LEU A 1 271 ? 7.412 -17.384 -33.869 1.00 90.50 271 LEU A O 1
ATOM 2262 N N . GLU A 1 272 ? 7.549 -16.977 -31.665 1.00 92.56 272 GLU A N 1
ATOM 2263 C CA . GLU A 1 272 ? 8.180 -15.657 -31.763 1.00 92.56 272 GLU A CA 1
ATOM 2264 C C . GLU A 1 272 ? 9.632 -15.675 -31.260 1.00 92.56 272 GLU A C 1
ATOM 2266 O O . GLU A 1 272 ? 10.047 -16.580 -30.537 1.00 92.56 272 GLU A O 1
ATOM 2271 N N . ASN A 1 273 ? 10.408 -14.645 -31.607 1.00 94.75 273 ASN A N 1
ATOM 2272 C CA . ASN A 1 273 ? 11.761 -14.441 -31.082 1.00 94.75 273 ASN A CA 1
ATOM 2273 C C . ASN A 1 273 ? 11.677 -13.787 -29.698 1.00 94.75 273 ASN A C 1
ATOM 2275 O O . ASN A 1 273 ? 11.986 -12.607 -29.535 1.00 94.75 273 ASN A O 1
ATOM 2279 N N . CYS A 1 274 ? 11.146 -14.512 -28.714 1.00 94.44 274 CYS A N 1
ATOM 2280 C CA . CYS A 1 274 ? 11.031 -14.005 -27.354 1.00 94.44 274 CYS A CA 1
ATOM 2281 C C . CYS A 1 274 ? 11.045 -15.105 -26.291 1.00 94.44 274 CYS A C 1
ATOM 2283 O O . CYS A 1 274 ? 10.762 -16.276 -26.558 1.00 94.44 274 CYS A O 1
ATOM 2285 N N . PHE A 1 275 ? 11.330 -14.694 -25.057 1.00 94.62 275 PHE A N 1
ATOM 2286 C CA . PHE A 1 275 ? 11.230 -15.535 -23.868 1.00 94.62 275 PHE A CA 1
ATOM 2287 C C . PHE A 1 275 ? 10.548 -14.794 -22.711 1.00 94.62 275 PHE A C 1
ATOM 2289 O O . PHE A 1 275 ? 10.417 -13.568 -22.725 1.00 94.62 275 PHE A O 1
ATOM 2296 N N . LEU A 1 276 ? 10.089 -15.548 -21.714 1.00 94.94 276 LEU A N 1
ATOM 2297 C CA . LEU A 1 276 ? 9.423 -15.046 -20.516 1.00 94.94 276 LEU A CA 1
ATOM 2298 C C . LEU A 1 276 ? 10.360 -15.037 -19.315 1.00 94.94 276 LEU A C 1
ATOM 2300 O O . LEU A 1 276 ? 11.079 -16.006 -19.066 1.00 94.94 276 LEU A O 1
ATOM 2304 N N . ILE A 1 277 ? 10.238 -13.996 -18.500 1.00 94.75 277 ILE A N 1
ATOM 2305 C CA . ILE A 1 277 ? 10.765 -13.949 -17.137 1.00 94.75 277 ILE A CA 1
ATOM 2306 C C . ILE A 1 277 ? 9.621 -13.702 -16.148 1.00 94.75 277 ILE A C 1
ATOM 2308 O O . ILE A 1 277 ? 8.642 -13.012 -16.446 1.00 94.75 277 ILE A O 1
ATOM 2312 N N . ASN A 1 278 ? 9.750 -14.278 -14.954 1.00 91.81 278 ASN A N 1
ATOM 2313 C CA . ASN A 1 278 ? 8.751 -14.146 -13.885 1.00 91.81 278 ASN A CA 1
ATOM 2314 C C . ASN A 1 278 ? 8.952 -12.886 -13.040 1.00 91.81 278 ASN A C 1
ATOM 2316 O O . ASN A 1 278 ? 8.054 -12.482 -12.305 1.00 91.81 278 ASN A O 1
ATOM 2320 N N . ASN A 1 279 ? 10.152 -12.307 -13.088 1.00 90.00 279 ASN A N 1
ATOM 2321 C CA . ASN A 1 279 ? 10.491 -11.176 -12.251 1.00 90.00 279 ASN A CA 1
ATOM 2322 C C . ASN A 1 279 ? 9.948 -9.874 -12.863 1.00 90.00 279 ASN A C 1
ATOM 2324 O O . ASN A 1 279 ? 10.428 -9.438 -13.906 1.00 90.00 279 ASN A O 1
ATOM 2328 N N . LEU A 1 280 ? 8.971 -9.257 -12.193 1.00 89.88 280 LEU A N 1
ATOM 2329 C CA . LEU A 1 280 ? 8.319 -8.014 -12.616 1.00 89.88 280 LEU A CA 1
ATOM 2330 C C . LEU A 1 280 ? 9.017 -6.735 -12.110 1.00 89.88 280 LEU A C 1
ATOM 2332 O O . LEU A 1 280 ? 8.429 -5.658 -12.222 1.00 89.88 280 LEU A O 1
ATOM 2336 N N . ASP A 1 281 ? 10.226 -6.844 -11.551 1.00 91.12 281 ASP A N 1
ATOM 2337 C CA . ASP A 1 281 ? 11.030 -5.710 -11.077 1.00 91.12 281 ASP A CA 1
ATOM 2338 C C . ASP A 1 281 ? 11.233 -4.649 -12.177 1.00 91.12 281 ASP A C 1
ATOM 2340 O O . ASP A 1 281 ? 11.406 -4.973 -13.358 1.00 91.12 281 ASP A O 1
ATOM 2344 N N . LEU A 1 282 ? 11.215 -3.366 -11.790 1.00 90.81 282 LEU A N 1
ATOM 2345 C CA . LEU A 1 282 ? 11.272 -2.227 -12.720 1.00 90.81 282 LEU A CA 1
ATOM 2346 C C . LEU A 1 282 ? 12.554 -2.243 -13.566 1.00 90.81 282 LEU A C 1
ATOM 2348 O O . LEU A 1 282 ? 12.552 -1.885 -14.743 1.00 90.81 282 LEU A O 1
ATOM 2352 N N . GLU A 1 283 ? 13.647 -2.691 -12.966 1.00 90.94 283 GLU A N 1
ATOM 2353 C CA . GLU A 1 283 ? 14.970 -2.802 -13.562 1.00 90.94 283 GLU A CA 1
ATOM 2354 C C . GLU A 1 283 ? 14.938 -3.654 -14.845 1.00 90.94 283 GLU A C 1
ATOM 2356 O O . GLU A 1 283 ? 15.646 -3.355 -15.809 1.00 90.94 283 GLU A O 1
ATOM 2361 N N . ASN A 1 284 ? 14.058 -4.660 -14.918 1.00 91.94 284 ASN A N 1
ATOM 2362 C CA . ASN A 1 284 ? 13.914 -5.516 -16.098 1.00 91.94 284 ASN A CA 1
ATOM 2363 C C . ASN A 1 284 ? 13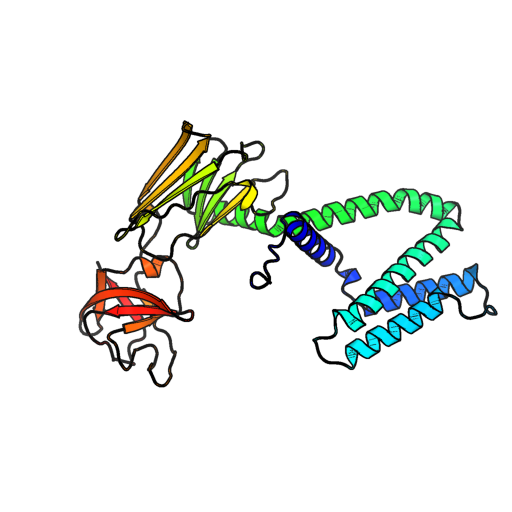.291 -4.797 -17.304 1.00 91.94 284 ASN A C 1
ATOM 2365 O O . ASN A 1 284 ? 13.405 -5.295 -18.418 1.00 91.94 284 ASN A O 1
ATOM 2369 N N . TYR A 1 285 ? 12.678 -3.623 -17.132 1.00 91.06 285 TYR A N 1
ATOM 2370 C CA . TYR A 1 285 ? 12.169 -2.809 -18.245 1.00 91.06 285 TYR A CA 1
ATOM 2371 C C . TYR A 1 285 ? 13.245 -1.880 -18.841 1.00 91.06 285 TYR A C 1
ATOM 2373 O O . TYR A 1 285 ? 13.031 -1.295 -19.901 1.00 91.06 285 TYR A O 1
ATOM 2381 N N . TYR A 1 286 ? 14.414 -1.770 -18.194 1.00 91.00 286 TYR A N 1
ATOM 2382 C CA . TYR A 1 286 ? 15.541 -0.899 -18.575 1.00 91.00 286 TYR A CA 1
ATOM 2383 C C . TYR A 1 286 ? 16.608 -1.616 -19.428 1.00 91.00 286 TYR A C 1
ATOM 2385 O O . TYR A 1 286 ? 17.744 -1.155 -19.558 1.00 91.00 286 TYR A O 1
ATOM 2393 N N . ILE A 1 287 ? 16.262 -2.780 -19.985 1.00 91.62 287 ILE A N 1
ATOM 2394 C CA . ILE A 1 287 ? 17.158 -3.616 -20.802 1.00 91.62 287 ILE A CA 1
ATOM 2395 C C . ILE A 1 287 ? 16.866 -3.515 -22.304 1.00 91.62 287 ILE A C 1
ATOM 2397 O O . ILE A 1 287 ? 17.561 -4.127 -23.111 1.00 91.62 287 ILE A O 1
ATOM 2401 N N . LYS A 1 288 ? 15.837 -2.764 -22.713 1.00 90.81 288 LYS A N 1
ATOM 2402 C CA . LYS A 1 288 ? 15.503 -2.610 -24.131 1.00 90.81 288 LYS A CA 1
ATOM 2403 C C . LYS A 1 288 ? 16.685 -2.001 -24.894 1.00 90.81 288 LYS A C 1
ATOM 2405 O O . LYS A 1 288 ? 17.282 -1.017 -24.472 1.00 90.81 288 LYS A O 1
ATOM 2410 N N . GLY A 1 289 ? 17.022 -2.589 -26.038 1.00 89.06 289 GLY A N 1
ATOM 2411 C CA . GLY A 1 289 ? 18.136 -2.160 -26.879 1.00 89.06 289 GLY A CA 1
ATOM 2412 C C . GLY A 1 289 ? 19.513 -2.659 -26.437 1.00 89.06 289 GLY A C 1
ATOM 2413 O O . GLY A 1 289 ? 20.457 -2.405 -27.186 1.00 89.06 289 GLY A O 1
ATOM 2414 N N . LYS A 1 290 ? 19.615 -3.345 -25.287 1.00 92.00 290 LYS A N 1
ATOM 2415 C CA . LYS A 1 290 ? 20.836 -3.983 -24.760 1.00 92.00 290 LYS A CA 1
ATOM 2416 C C . LYS A 1 290 ? 21.077 -5.349 -25.375 1.00 92.00 290 LYS A C 1
ATOM 2418 O O . LYS A 1 290 ? 20.228 -5.860 -26.100 1.00 92.00 290 LYS A O 1
ATOM 2423 N N . GLU A 1 291 ? 22.224 -5.935 -25.075 1.00 94.44 291 GLU A N 1
ATOM 2424 C CA . GLU A 1 291 ? 22.627 -7.230 -25.603 1.00 94.44 291 GLU A CA 1
ATOM 2425 C C . GLU A 1 291 ? 22.586 -8.314 -24.517 1.00 94.44 291 GLU A C 1
ATOM 2427 O O . GLU A 1 291 ? 22.772 -8.063 -23.325 1.00 94.44 291 GLU A O 1
ATOM 2432 N N . LEU A 1 292 ? 22.303 -9.542 -24.938 1.00 94.06 292 LEU A N 1
ATOM 2433 C CA . LEU A 1 292 ? 22.378 -10.751 -24.132 1.00 94.06 292 LEU A CA 1
ATOM 2434 C C . LEU A 1 292 ? 23.564 -11.573 -24.601 1.00 94.06 292 LEU A C 1
ATOM 2436 O O . LEU A 1 292 ? 23.698 -11.834 -25.796 1.00 94.06 292 LEU A O 1
ATOM 2440 N N . GLN A 1 293 ? 24.379 -12.030 -23.657 1.00 92.88 293 GLN A N 1
ATOM 2441 C CA . GLN A 1 293 ? 25.443 -12.979 -23.946 1.00 92.88 293 GLN A CA 1
ATOM 2442 C C . GLN A 1 293 ? 24.884 -14.406 -23.979 1.00 92.88 293 GLN A C 1
ATOM 2444 O O . GLN A 1 293 ? 24.282 -14.870 -23.007 1.00 92.88 293 GLN A O 1
ATOM 2449 N N . LEU A 1 294 ? 25.098 -15.103 -25.093 1.00 90.19 294 LEU A N 1
ATOM 2450 C CA . LEU A 1 294 ? 24.722 -16.501 -25.292 1.00 90.19 294 LEU A CA 1
ATOM 2451 C C . LEU A 1 294 ? 25.824 -17.445 -24.781 1.00 90.19 294 LEU A C 1
ATOM 2453 O O . LEU A 1 294 ? 26.969 -17.042 -24.569 1.00 90.19 294 LEU A O 1
ATOM 2457 N N . GLN A 1 295 ? 25.489 -18.722 -24.566 1.00 86.12 295 GLN A N 1
ATOM 2458 C CA . GLN A 1 295 ? 26.429 -19.698 -23.988 1.00 86.12 295 GLN A CA 1
ATOM 2459 C C . GLN A 1 295 ? 27.631 -20.015 -24.883 1.00 86.12 295 GLN A C 1
ATOM 2461 O O . GLN A 1 295 ? 28.696 -20.373 -24.383 1.00 86.12 295 GLN A O 1
ATOM 2466 N N . ASP A 1 296 ? 27.482 -19.859 -26.196 1.00 84.94 296 ASP A N 1
ATOM 2467 C CA . ASP A 1 296 ? 28.572 -19.991 -27.165 1.00 84.94 296 ASP A CA 1
ATOM 2468 C C . ASP A 1 296 ? 29.480 -18.744 -27.224 1.00 84.94 296 ASP A C 1
ATOM 2470 O O . ASP A 1 296 ? 30.467 -18.724 -27.961 1.00 84.94 296 ASP A O 1
ATOM 2474 N N . GLY A 1 297 ? 29.172 -17.716 -26.424 1.00 85.06 297 GLY A N 1
ATOM 2475 C CA . GLY A 1 297 ? 29.887 -16.446 -26.357 1.00 85.06 297 GLY A CA 1
ATOM 2476 C C . GLY A 1 297 ? 29.444 -15.417 -27.396 1.00 85.06 297 GLY A C 1
ATOM 2477 O O . GLY A 1 297 ? 29.974 -14.305 -27.384 1.00 85.06 297 GLY A O 1
ATOM 2478 N N . SER A 1 298 ? 28.496 -15.757 -28.274 1.00 90.06 298 SER A N 1
ATOM 2479 C CA . SER A 1 298 ? 27.867 -14.796 -29.178 1.00 90.06 298 SER A CA 1
ATOM 2480 C C . SER A 1 298 ? 26.891 -13.878 -28.430 1.00 90.06 298 SER A C 1
ATOM 2482 O O . SER A 1 298 ? 26.642 -14.047 -27.231 1.00 90.06 298 SER A O 1
ATOM 2484 N N . VAL A 1 299 ? 26.382 -12.856 -29.119 1.00 93.19 299 VAL A N 1
ATOM 2485 C CA . VAL A 1 299 ? 25.509 -11.836 -28.530 1.00 93.19 299 VAL A CA 1
ATOM 2486 C C . VAL A 1 299 ? 24.252 -11.665 -29.371 1.00 93.19 299 VAL A C 1
ATOM 2488 O O . VAL A 1 299 ? 24.319 -11.683 -30.597 1.00 93.19 299 VAL A O 1
ATOM 2491 N N . THR A 1 300 ? 23.112 -11.472 -28.713 1.00 93.50 300 THR A N 1
ATOM 2492 C CA . THR A 1 300 ? 21.849 -11.106 -29.369 1.00 93.50 300 THR A CA 1
ATOM 2493 C C . THR A 1 300 ? 21.289 -9.845 -28.739 1.00 93.50 300 THR A C 1
ATOM 2495 O O . THR A 1 300 ? 21.348 -9.669 -27.524 1.00 93.50 300 THR A O 1
ATOM 2498 N N . ARG A 1 301 ? 20.687 -8.970 -29.540 1.00 95.19 301 ARG A N 1
ATOM 2499 C CA . ARG A 1 301 ? 20.084 -7.742 -29.028 1.00 95.19 301 ARG A CA 1
ATOM 2500 C C . ARG A 1 301 ? 18.663 -7.978 -28.531 1.00 95.19 301 ARG A C 1
ATOM 2502 O O . ARG A 1 301 ? 17.909 -8.747 -29.127 1.00 95.19 301 ARG A O 1
ATOM 2509 N N . ILE A 1 302 ? 18.293 -7.266 -27.474 1.00 94.94 302 ILE A N 1
ATOM 2510 C CA . ILE A 1 302 ? 16.929 -7.128 -26.973 1.00 94.94 302 ILE A CA 1
ATOM 2511 C C . ILE A 1 302 ? 16.240 -6.019 -27.762 1.00 94.94 302 ILE A C 1
ATOM 2513 O O . ILE A 1 302 ? 16.627 -4.850 -27.696 1.00 94.94 302 ILE A O 1
ATOM 2517 N N . THR A 1 303 ? 15.193 -6.371 -28.492 1.00 93.88 303 THR A N 1
ATOM 2518 C CA . THR A 1 303 ? 14.453 -5.444 -29.353 1.00 93.88 303 THR A CA 1
ATOM 2519 C C . THR A 1 303 ? 13.314 -4.761 -28.616 1.00 93.88 303 THR A C 1
ATOM 2521 O O . THR A 1 303 ? 13.050 -3.579 -28.848 1.00 93.88 303 THR A O 1
ATOM 2524 N N . ASP A 1 304 ? 12.657 -5.476 -27.704 1.00 93.12 304 ASP A N 1
ATOM 2525 C CA . ASP A 1 304 ? 11.531 -4.949 -26.945 1.00 93.12 304 ASP A CA 1
ATOM 2526 C C . ASP A 1 304 ? 11.302 -5.695 -25.627 1.00 93.12 304 ASP A C 1
ATOM 2528 O O . ASP A 1 304 ? 11.717 -6.843 -25.461 1.00 93.12 304 ASP A O 1
ATOM 2532 N N . VAL A 1 305 ? 10.620 -5.034 -24.691 1.00 93.56 305 VAL A N 1
ATOM 2533 C CA . VAL A 1 305 ? 10.276 -5.582 -23.374 1.00 93.56 305 VAL A CA 1
ATOM 2534 C C . VAL A 1 305 ? 8.833 -5.218 -23.055 1.00 93.56 305 VAL A C 1
ATOM 2536 O O . VAL A 1 305 ? 8.481 -4.040 -23.046 1.00 93.56 305 VAL A O 1
ATOM 2539 N N . GLN A 1 306 ? 7.992 -6.220 -22.802 1.00 92.69 306 GLN A N 1
ATOM 2540 C CA . GLN A 1 306 ? 6.558 -6.021 -22.578 1.00 92.69 306 GLN A CA 1
ATOM 2541 C C . GLN A 1 306 ? 6.048 -6.883 -21.429 1.00 92.69 306 GLN A C 1
ATOM 2543 O O . GLN A 1 306 ? 6.380 -8.059 -21.336 1.00 92.69 306 GLN A O 1
ATOM 2548 N N . GLU A 1 307 ? 5.179 -6.335 -20.584 1.00 91.50 307 GLU A N 1
ATOM 2549 C CA . GLU A 1 307 ? 4.454 -7.134 -19.596 1.00 91.50 307 GLU A CA 1
ATOM 2550 C C . GLU A 1 307 ? 3.205 -7.761 -20.228 1.00 91.50 307 GLU A C 1
ATOM 2552 O O . GLU A 1 307 ? 2.344 -7.058 -20.760 1.00 91.50 307 GLU A O 1
ATOM 2557 N N . VAL A 1 308 ? 3.082 -9.086 -20.147 1.00 88.69 308 VAL A N 1
ATOM 2558 C CA . VAL A 1 308 ? 1.941 -9.841 -20.674 1.00 88.69 308 VAL A CA 1
ATOM 2559 C C . VAL A 1 308 ? 1.531 -10.908 -19.666 1.00 88.69 308 VAL A C 1
ATOM 2561 O O . VAL A 1 308 ? 2.328 -11.756 -19.280 1.00 88.69 308 VAL A O 1
ATOM 2564 N N . ALA A 1 309 ? 0.264 -10.875 -19.245 1.00 85.88 309 ALA A N 1
ATOM 2565 C CA . ALA A 1 309 ? -0.349 -11.890 -18.381 1.00 85.88 309 ALA A CA 1
ATOM 2566 C C . ALA A 1 309 ? 0.425 -12.204 -17.077 1.00 85.88 309 ALA A C 1
ATOM 2568 O O . ALA A 1 309 ? 0.402 -13.336 -16.603 1.00 85.88 309 ALA A O 1
ATOM 2569 N N . GLY A 1 310 ? 1.085 -11.203 -16.480 1.00 87.44 310 GLY A N 1
ATOM 2570 C CA . GLY A 1 310 ? 1.853 -11.370 -15.237 1.00 87.44 310 GLY A CA 1
ATOM 2571 C C . GLY A 1 310 ? 3.292 -11.860 -15.430 1.00 87.44 310 GLY A C 1
ATOM 2572 O O . GLY A 1 310 ? 3.945 -12.191 -14.446 1.00 87.44 310 GLY A O 1
ATOM 2573 N N . TYR A 1 311 ? 3.786 -11.872 -16.669 1.00 92.12 311 TYR A N 1
ATOM 2574 C CA . TYR A 1 311 ? 5.177 -12.143 -17.032 1.00 92.12 311 TYR A CA 1
ATOM 2575 C C . TYR A 1 311 ? 5.764 -10.946 -17.779 1.00 92.12 311 TYR A C 1
ATOM 2577 O O . TYR A 1 311 ? 5.023 -10.182 -18.399 1.00 92.12 311 TYR A O 1
ATOM 2585 N N . ILE A 1 312 ? 7.091 -10.813 -17.788 1.00 94.06 312 ILE A N 1
ATOM 2586 C CA . ILE A 1 312 ? 7.770 -9.943 -18.755 1.00 94.06 312 ILE A CA 1
ATOM 2587 C C . ILE A 1 312 ? 8.212 -10.804 -19.932 1.00 94.06 312 ILE A C 1
ATOM 2589 O O . ILE A 1 312 ? 8.942 -11.780 -19.770 1.00 94.06 312 ILE A O 1
ATOM 2593 N N . ARG A 1 313 ? 7.770 -10.420 -21.123 1.00 95.00 313 ARG A N 1
ATOM 2594 C CA . ARG A 1 313 ? 8.204 -10.960 -22.400 1.00 95.00 313 ARG A CA 1
ATOM 2595 C C . ARG A 1 313 ? 9.343 -10.101 -22.942 1.00 95.00 313 ARG A C 1
ATOM 2597 O O . ARG A 1 313 ? 9.184 -8.893 -23.122 1.00 95.00 313 ARG A O 1
ATOM 2604 N N . ILE A 1 314 ? 10.473 -10.742 -23.210 1.00 95.44 314 ILE A N 1
ATOM 2605 C CA . ILE A 1 314 ? 11.683 -10.118 -23.744 1.00 95.44 314 ILE A CA 1
ATOM 2606 C C . ILE A 1 314 ? 11.843 -10.577 -25.184 1.00 95.44 314 ILE A C 1
ATOM 2608 O O . ILE A 1 314 ? 12.013 -11.770 -25.432 1.00 95.44 314 ILE A O 1
ATOM 2612 N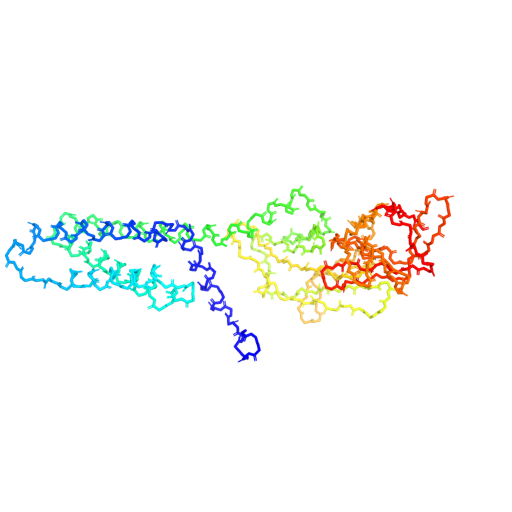 N . TYR A 1 315 ? 11.761 -9.636 -26.120 1.00 96.00 315 TYR A N 1
ATOM 2613 C CA . TYR A 1 315 ? 11.944 -9.896 -27.543 1.00 96.00 315 TYR A CA 1
ATOM 2614 C C . TYR A 1 315 ? 13.405 -9.702 -27.934 1.00 96.00 315 TYR A C 1
ATOM 2616 O O . TYR A 1 315 ? 14.059 -8.760 -27.482 1.00 96.00 315 TYR A O 1
ATOM 2624 N N . THR A 1 316 ? 13.902 -10.578 -28.797 1.00 95.88 316 THR A N 1
ATOM 2625 C CA . THR A 1 316 ? 15.279 -10.586 -29.292 1.00 95.88 316 THR A CA 1
ATOM 2626 C C . THR A 1 316 ? 15.315 -10.522 -30.816 1.00 95.88 316 THR A C 1
ATOM 2628 O O . THR A 1 316 ? 14.325 -10.825 -31.484 1.00 95.88 316 THR A O 1
ATOM 2631 N N . ASP A 1 317 ? 16.449 -10.103 -31.382 1.00 94.25 317 ASP A N 1
ATOM 2632 C CA . ASP A 1 317 ? 16.646 -10.106 -32.841 1.00 94.25 317 ASP A CA 1
ATOM 2633 C C . ASP A 1 317 ? 16.593 -11.535 -33.411 1.00 94.25 317 ASP A C 1
ATOM 2635 O O . ASP A 1 317 ? 16.005 -11.775 -34.468 1.00 94.25 317 ASP A O 1
ATOM 2639 N N . GLU A 1 318 ? 17.135 -12.504 -32.673 1.00 91.56 318 GLU A N 1
ATOM 2640 C CA . GLU A 1 318 ? 17.210 -13.907 -33.080 1.00 91.56 318 GLU A CA 1
ATOM 2641 C C . GLU A 1 318 ? 16.344 -14.808 -32.194 1.00 91.56 318 GLU A C 1
ATOM 2643 O O . GLU A 1 318 ? 16.036 -14.473 -31.046 1.00 91.56 318 GLU A O 1
ATOM 2648 N N . LYS A 1 319 ? 15.926 -15.962 -32.729 1.00 89.25 319 LYS A N 1
ATOM 2649 C CA . LYS A 1 319 ? 15.176 -16.952 -31.954 1.00 89.25 319 LYS A CA 1
ATOM 2650 C C . LYS A 1 319 ? 16.125 -17.688 -31.015 1.00 89.25 319 LYS A C 1
ATOM 2652 O O . LYS A 1 319 ? 17.106 -18.268 -31.464 1.00 89.25 319 LYS A O 1
ATOM 2657 N N . LEU A 1 320 ? 15.779 -17.703 -29.733 1.00 86.44 320 LEU A N 1
ATOM 2658 C CA . LEU A 1 320 ? 16.446 -18.506 -28.717 1.00 86.44 320 LEU A CA 1
ATOM 2659 C C . LEU A 1 320 ? 15.549 -19.705 -28.403 1.00 86.44 320 LEU A C 1
ATOM 2661 O O . LEU A 1 320 ? 14.387 -19.518 -28.049 1.00 86.44 320 LEU A O 1
ATOM 2665 N N . ASP A 1 321 ? 16.056 -20.921 -28.574 1.00 78.94 321 ASP A N 1
ATOM 2666 C CA . ASP A 1 321 ? 15.299 -22.162 -28.358 1.00 78.94 321 ASP A CA 1
ATOM 2667 C C . ASP A 1 321 ? 16.088 -23.242 -27.594 1.00 78.94 321 ASP A C 1
ATOM 2669 O O . ASP A 1 321 ? 15.637 -24.385 -27.467 1.00 78.94 321 ASP A O 1
ATOM 2673 N N . ASP A 1 322 ? 17.231 -22.875 -27.008 1.00 83.62 322 ASP A N 1
ATOM 2674 C CA . ASP A 1 322 ? 17.990 -23.761 -26.130 1.00 83.62 322 ASP A CA 1
ATOM 2675 C C . ASP A 1 322 ? 17.348 -23.844 -24.738 1.00 83.62 322 ASP A C 1
ATOM 2677 O O . ASP A 1 322 ? 17.706 -23.129 -23.802 1.00 83.62 322 ASP A O 1
ATOM 2681 N N . VAL A 1 323 ? 16.406 -24.778 -24.590 1.00 82.19 323 VAL A N 1
ATOM 2682 C CA . VAL A 1 323 ? 15.693 -25.049 -23.330 1.00 82.19 323 VAL A CA 1
ATOM 2683 C C . VAL A 1 323 ? 16.599 -25.460 -22.163 1.00 82.19 323 VAL A C 1
ATOM 2685 O O . VAL A 1 323 ? 16.134 -25.478 -21.021 1.00 82.19 323 VAL A O 1
ATOM 2688 N N . SER A 1 324 ? 17.867 -25.807 -22.415 1.00 84.69 324 SER A N 1
ATOM 2689 C CA . SER A 1 324 ? 18.825 -26.107 -21.347 1.00 84.69 324 SER A CA 1
ATOM 2690 C C . SER A 1 324 ? 19.334 -24.844 -20.642 1.00 84.69 324 SER A C 1
ATOM 2692 O O . SER A 1 324 ? 19.773 -24.915 -19.491 1.00 84.69 324 SER A O 1
ATOM 2694 N N . VAL A 1 325 ? 19.211 -23.680 -21.285 1.00 87.81 325 VAL A N 1
ATOM 2695 C CA . VAL A 1 325 ? 19.613 -22.387 -20.735 1.00 87.81 325 VAL A CA 1
ATOM 2696 C C . VAL A 1 325 ? 18.465 -21.797 -19.918 1.00 87.81 325 VAL A C 1
ATOM 2698 O O . VAL A 1 325 ? 17.323 -21.707 -20.365 1.00 87.81 325 VAL A O 1
ATOM 2701 N N . ARG A 1 326 ? 18.757 -21.415 -18.670 1.00 91.19 326 ARG A N 1
ATOM 2702 C CA . ARG A 1 326 ? 17.770 -20.842 -17.730 1.00 91.19 326 ARG A CA 1
ATOM 2703 C C . ARG A 1 326 ? 18.102 -19.417 -17.299 1.00 91.19 326 ARG A C 1
ATOM 2705 O O . ARG A 1 326 ? 17.301 -18.781 -16.615 1.00 91.19 326 ARG A O 1
ATOM 2712 N N . GLU A 1 327 ? 19.269 -18.922 -17.690 1.00 92.50 327 GLU A N 1
ATOM 2713 C CA . GLU A 1 327 ? 19.742 -17.593 -17.338 1.00 92.50 327 GLU A CA 1
ATOM 2714 C C . GLU A 1 327 ? 20.534 -16.964 -18.484 1.00 92.50 327 GLU A C 1
ATOM 2716 O O . GLU A 1 327 ? 21.285 -17.654 -19.175 1.00 92.50 327 GLU A O 1
ATOM 2721 N N . TYR A 1 328 ? 20.373 -15.653 -18.665 1.00 92.56 328 TYR A N 1
ATOM 2722 C CA . TYR A 1 328 ? 21.170 -14.863 -19.603 1.00 92.56 328 TYR A CA 1
ATOM 2723 C C . TYR A 1 328 ? 21.842 -13.702 -18.893 1.00 92.56 328 TYR A C 1
ATOM 2725 O O . TYR A 1 328 ? 21.225 -13.027 -18.065 1.00 92.56 328 TYR A O 1
ATOM 2733 N N . GLN A 1 329 ? 23.093 -13.445 -19.263 1.00 93.44 329 GLN A N 1
ATOM 2734 C CA . GLN A 1 329 ? 23.806 -12.253 -18.834 1.00 93.44 329 GLN A CA 1
ATOM 2735 C C . GLN A 1 329 ? 23.447 -11.077 -19.743 1.00 93.44 329 GLN A C 1
ATOM 2737 O O . GLN A 1 329 ? 23.524 -11.191 -20.966 1.00 93.44 329 GLN A O 1
ATOM 2742 N N . VAL A 1 330 ? 23.092 -9.944 -19.138 1.00 91.69 330 VAL A N 1
ATOM 2743 C CA . VAL A 1 330 ? 22.845 -8.680 -19.844 1.00 91.69 330 VAL A CA 1
ATOM 2744 C C . VAL A 1 330 ? 24.154 -7.902 -19.936 1.00 91.69 330 VAL A C 1
ATOM 2746 O O . VAL A 1 330 ? 24.831 -7.688 -18.925 1.00 91.69 330 VAL A O 1
ATOM 2749 N N . ILE A 1 331 ? 24.504 -7.478 -21.145 1.00 89.50 331 ILE A N 1
ATOM 2750 C CA . ILE A 1 331 ? 25.708 -6.707 -21.474 1.00 89.50 331 ILE A CA 1
ATOM 2751 C C . ILE A 1 331 ? 25.328 -5.434 -22.259 1.00 89.50 331 ILE A C 1
ATOM 2753 O O . ILE A 1 331 ? 24.187 -5.293 -22.708 1.00 89.50 331 ILE A O 1
ATOM 2757 N N . GLU A 1 332 ? 26.239 -4.453 -22.302 1.00 78.12 332 GLU A N 1
ATOM 2758 C CA . GLU A 1 332 ? 25.935 -3.079 -22.755 1.00 78.12 332 GLU A CA 1
ATOM 2759 C C . GLU A 1 332 ? 25.667 -2.904 -24.243 1.00 78.12 332 GLU A C 1
ATOM 2761 O O . GLU A 1 332 ? 26.473 -3.416 -25.047 1.00 78.12 332 GLU A O 1
#

Radius of gyration: 29.55 Å; chains: 1; bounding box: 70×56×76 Å

Sequence (332 aa):
MSQFGYNDCKQRLAYVDFFLAFMNFMIIFRIPWLMFTVALVLILIWRFKCGGKKENINIYEASFGIAVFYYGAYILNTQSFEFRYYFPSWLLLFLIIFSLSADLCFRNKILKKIMICLLPILAIVSFCGTYGEYTKVGDNIVKNITKEGTLLCENGKNYVYYLDGKLYFVNLPGSDEIYTYFLHYFPLNGDMINSDFKYELIKVATSFWKNSVAVMDMPKQEVEKIEFGQYYGDTRFWERTIETSSFISRPKMLYLSDYTDNDWNCGYSNLENCFLINNLDLENYYIKGKELQLQDGSVTRITDVQEVAGYIRIYTDEKLDDVSVREYQVIE

Foldseek 3Di:
DVVVVPDQPPVNVLVVLLVVLLCVLPVCLVDLVSLLVLLVVLVVVCAVPPVDDPDDDDPSNVLSVVLVVLVVVVVVDDDPCCVPRVVSSSVSSVCSNVVSLVVVQVVDPVSVVVCVVVVVVVVVCSNVSSLCSSAVVQAVVVVCCVPPWDWDDDDPQWTWTDDQQKIKIKGAQPDPQAWKKWKWFAAPDDDIDTPIGRNVVAWGRHDNNGIIIGMDGHDLAHTQKMKMATDDDPDTPDIDIDGVVVPQDADQKFFFACDDDPQDHGQFGPPAQKGKGQDSTSNPNNQAQWWWQDPVRDIWGFPHWDDDPNIIITHTPDHDDPSVDGMIGTDD

Secondary structure (DSSP, 8-state):
-GGGT----HHHHHHHHHHHHHHHH-GGGG-HHHHHHHHHHHHHHHIIIII-TTPPPPHHHHHHHHHHHHHHHHHHS-GGGIIIIIHHHHHHHHHHHHHHHHHHHHHSHHHHHHHHHHHHHHHHHHHHHHHHHHHHHHHHHHHHHHHHSEEEEEETTEEEEEETTEEEEEE-TT---SSEEEEEEEESSS--EE--EEHHHHEEP--TTS-EEEEEEPPSS-EEEEEEEEEETTEEEEEEEEEGGGT-PPPSEEEB----SSSEETTEESSSSEEEES---GGGGTTTT-EEE-TTS-EEEEEEEEEETTEEEEEESS----TT--EEEEE-

pLDDT: mean 88.41, std 9.5, range [34.78, 97.75]